Protein AF-A0A2V8EPQ4-F1 (afdb_monomer)

Solvent-accessible surface area (backbone atoms only — not comparable to full-atom values): 13848 Å² total; per-residue (Å²): 140,77,70,60,58,82,55,57,75,67,44,34,51,52,51,59,77,42,39,72,50,49,68,70,44,46,71,70,59,37,25,50,53,45,47,55,41,58,42,47,95,77,48,51,73,68,56,52,49,47,56,52,43,46,53,57,51,60,62,67,48,55,71,69,56,52,52,60,60,42,42,61,40,41,51,45,37,56,74,56,43,51,84,72,59,84,68,32,42,28,64,60,35,50,54,52,46,52,52,41,22,52,76,64,69,41,43,65,62,41,50,51,36,51,48,56,38,45,67,65,48,46,61,60,38,45,48,69,78,57,40,94,86,52,81,90,80,87,88,83,88,87,77,69,91,88,68,90,72,65,73,80,61,72,49,55,93,45,68,92,75,68,79,90,75,83,83,82,72,87,71,84,81,62,78,81,74,73,76,79,78,85,72,89,78,92,83,81,92,76,90,80,90,84,81,87,86,88,82,91,82,87,84,88,88,87,84,85,89,90,82,85,135

Secondary structure (DSSP, 8-state):
--------HHHHHHHHHTHHHHHTS-HHHHHHHHHHHHTGGG--HHHHHHHHHHHHHHTTS-HHHHHHHHHHHHHHHHHHTGGG-----HHHHHHHHHHHHHHTT-HHHHHHHHHHHHHHHHHHHHHHHS-TTSPP--------TT----HHHHTGGGTTT--------TTTTS----PPP--------------------------------

Structure (mmCIF, N/CA/C/O backbone):
data_AF-A0A2V8EPQ4-F1
#
_entry.id   AF-A0A2V8EPQ4-F1
#
loop_
_atom_site.group_PDB
_atom_site.id
_atom_site.type_symbol
_atom_site.label_atom_id
_atom_site.label_alt_id
_atom_site.label_comp_id
_atom_site.label_asym_id
_atom_site.label_entity_id
_atom_site.label_seq_id
_atom_site.pdbx_PDB_ins_code
_atom_site.Cartn_x
_atom_site.Cartn_y
_atom_site.Cartn_z
_atom_site.occupancy
_atom_site.B_iso_or_equiv
_atom_site.auth_seq_id
_atom_site.auth_comp_id
_atom_site.auth_asym_id
_atom_site.auth_atom_id
_atom_site.pdbx_PDB_model_num
ATOM 1 N N . MET A 1 1 ? -14.286 6.330 3.136 1.00 76.69 1 MET A N 1
ATOM 2 C CA . MET A 1 1 ? -13.325 7.416 3.435 1.00 76.69 1 MET A CA 1
ATOM 3 C C . MET A 1 1 ? -12.816 7.999 2.124 1.00 76.69 1 MET A C 1
ATOM 5 O O . MET A 1 1 ? -12.574 7.224 1.208 1.00 76.69 1 MET A O 1
ATOM 9 N N . GLN A 1 2 ? -12.706 9.325 2.004 1.00 85.00 2 GLN A N 1
ATOM 10 C CA . GLN A 1 2 ? -12.236 9.992 0.783 1.00 85.00 2 GLN A CA 1
ATOM 11 C C . GLN A 1 2 ? -11.049 10.897 1.123 1.00 85.00 2 GLN A C 1
ATOM 13 O O . GLN A 1 2 ? -11.188 11.831 1.913 1.00 85.00 2 GLN A O 1
ATOM 18 N N . PHE A 1 3 ? -9.890 10.599 0.539 1.00 91.88 3 PHE A N 1
ATOM 19 C CA . PHE A 1 3 ? -8.652 11.329 0.786 1.00 91.88 3 PHE A CA 1
ATOM 20 C C . PHE A 1 3 ? -8.417 12.442 -0.239 1.00 91.88 3 PHE A C 1
ATOM 22 O O . PHE A 1 3 ? -8.755 12.319 -1.416 1.00 91.88 3 PHE A O 1
ATOM 29 N N . SER A 1 4 ? -7.748 13.499 0.209 1.00 89.50 4 SER A N 1
ATOM 30 C CA . SER A 1 4 ? -7.284 14.624 -0.599 1.00 89.50 4 SER A CA 1
ATOM 31 C C . SER A 1 4 ? -5.769 14.528 -0.781 1.00 89.50 4 SER A C 1
ATOM 33 O O . SER A 1 4 ? -5.001 15.142 -0.046 1.00 89.50 4 SER A O 1
ATOM 35 N N . ALA A 1 5 ? -5.328 13.737 -1.759 1.00 87.50 5 ALA A N 1
ATOM 36 C CA . ALA A 1 5 ? -3.904 13.464 -1.979 1.00 87.50 5 ALA A CA 1
ATOM 37 C C . ALA A 1 5 ? -3.168 14.516 -2.831 1.00 87.50 5 ALA A C 1
ATOM 39 O O . ALA A 1 5 ? -1.946 14.464 -2.924 1.00 87.50 5 ALA A O 1
ATOM 40 N N . GLY A 1 6 ? -3.866 15.461 -3.472 1.00 91.31 6 GLY A N 1
ATOM 41 C CA . GLY A 1 6 ? -3.218 16.500 -4.290 1.00 91.31 6 GLY A CA 1
ATOM 42 C C . GLY A 1 6 ? -2.361 15.952 -5.442 1.00 91.31 6 GLY A C 1
ATOM 43 O O . GLY A 1 6 ? -1.381 16.584 -5.830 1.00 91.31 6 GLY A O 1
ATOM 44 N N . LEU A 1 7 ? -2.695 14.764 -5.960 1.00 94.06 7 LEU A N 1
ATOM 45 C CA . LEU A 1 7 ? -1.941 14.115 -7.033 1.00 94.06 7 LEU A CA 1
ATOM 46 C C . LEU A 1 7 ? -2.018 14.935 -8.325 1.00 94.06 7 LEU A C 1
ATOM 48 O O . LEU A 1 7 ? -3.070 15.477 -8.672 1.00 94.06 7 LEU A O 1
ATOM 52 N N . THR A 1 8 ? -0.923 14.954 -9.082 1.00 92.94 8 THR A N 1
ATOM 53 C CA . THR A 1 8 ? -0.836 15.617 -10.390 1.00 92.94 8 THR A CA 1
ATOM 54 C C . THR A 1 8 ? -0.273 14.672 -11.452 1.00 92.94 8 THR A C 1
ATOM 56 O O . THR A 1 8 ? 0.244 13.596 -11.143 1.00 92.94 8 THR A O 1
ATOM 59 N N . GLY A 1 9 ? -0.418 15.051 -12.726 1.00 94.94 9 GLY A N 1
ATOM 60 C CA . GLY A 1 9 ? 0.161 14.324 -13.856 1.00 94.94 9 GLY A CA 1
ATOM 61 C C . GLY A 1 9 ? -0.251 12.851 -13.918 1.00 94.94 9 GLY A C 1
ATOM 62 O O . GLY A 1 9 ? -1.426 12.508 -13.778 1.00 94.94 9 GLY A O 1
ATOM 63 N N . GLU A 1 10 ? 0.734 11.984 -14.141 1.00 95.12 10 GLU A N 1
ATOM 64 C CA . GLU A 1 10 ? 0.521 10.547 -14.309 1.00 95.12 10 GLU A CA 1
ATOM 65 C C . GLU A 1 10 ? -0.009 9.867 -13.039 1.00 95.12 10 GLU A C 1
ATOM 67 O O . GLU A 1 10 ? -0.923 9.052 -13.131 1.00 95.12 10 GLU A O 1
ATOM 72 N N . ALA A 1 11 ? 0.476 10.254 -11.856 1.00 95.81 11 ALA A N 1
ATOM 73 C CA . ALA A 1 11 ? -0.007 9.712 -10.586 1.00 95.81 11 ALA A CA 1
ATOM 74 C C . ALA A 1 11 ? -1.512 9.949 -10.392 1.00 95.81 11 ALA A C 1
ATOM 76 O O . ALA A 1 11 ? -2.239 9.059 -9.951 1.00 95.81 11 ALA A O 1
ATOM 77 N N . ALA A 1 12 ? -1.996 11.138 -10.768 1.00 96.38 12 ALA A N 1
ATOM 78 C CA . ALA A 1 12 ? -3.419 11.458 -10.713 1.00 96.38 12 ALA A CA 1
ATOM 79 C C . ALA A 1 12 ? -4.237 10.624 -11.706 1.00 96.38 12 ALA A C 1
ATOM 81 O O . ALA A 1 12 ? -5.334 10.175 -11.377 1.00 96.38 12 ALA A O 1
ATOM 82 N N . SER A 1 13 ? -3.717 10.418 -12.919 1.00 97.00 13 SER A N 1
ATOM 83 C CA . SER A 1 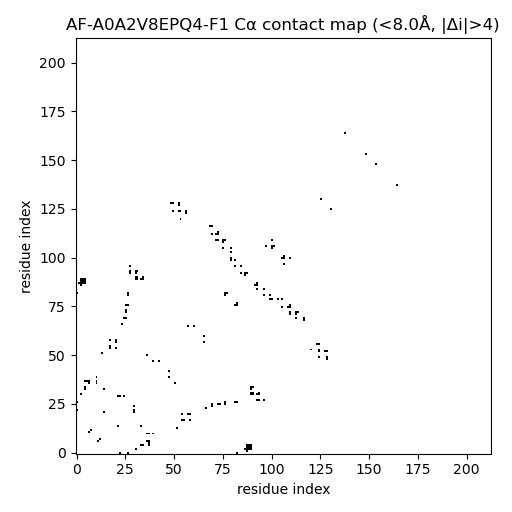13 ? -4.366 9.565 -13.921 1.00 97.00 13 SER A CA 1
ATOM 84 C C . SER A 1 13 ? -4.448 8.115 -13.456 1.00 97.00 13 SER A C 1
ATOM 86 O O . SER A 1 13 ? -5.522 7.525 -13.545 1.00 97.00 13 SER A O 1
ATOM 88 N N . LEU A 1 14 ? -3.367 7.588 -12.880 1.00 96.81 14 LEU A N 1
ATOM 89 C CA . LEU A 1 14 ? -3.322 6.238 -12.331 1.00 96.81 14 LEU A CA 1
ATOM 90 C C . LEU A 1 14 ? -4.327 6.072 -11.180 1.00 96.81 14 LEU A C 1
ATOM 92 O O . LEU A 1 14 ? -5.160 5.173 -11.211 1.00 96.81 14 LEU A O 1
ATOM 96 N N . ALA A 1 15 ? -4.343 6.984 -10.204 1.00 96.31 15 ALA A N 1
ATOM 97 C CA . ALA A 1 15 ? -5.307 6.919 -9.104 1.00 96.31 15 ALA A CA 1
ATOM 98 C C . ALA A 1 15 ? -6.769 6.984 -9.586 1.00 96.31 15 ALA A C 1
ATOM 100 O O . ALA A 1 15 ? -7.622 6.273 -9.060 1.00 96.31 15 ALA A O 1
ATOM 101 N N . ARG A 1 16 ? -7.074 7.800 -10.608 1.00 96.06 16 ARG A N 1
ATOM 102 C CA . ARG A 1 16 ? -8.423 7.861 -11.200 1.00 96.06 16 ARG A CA 1
ATOM 103 C C . ARG A 1 16 ? -8.813 6.557 -11.890 1.00 96.06 16 ARG A C 1
ATOM 105 O O . ARG A 1 16 ? -9.914 6.064 -11.655 1.00 96.06 16 ARG A O 1
ATOM 112 N N . GLN A 1 17 ? -7.916 6.004 -12.705 1.00 97.25 17 GLN A N 1
ATOM 113 C CA . GLN A 1 17 ? -8.136 4.747 -13.425 1.00 97.25 17 GLN A CA 1
ATOM 114 C C . GLN A 1 17 ? -8.423 3.576 -12.474 1.00 97.25 17 GLN A C 1
ATOM 116 O O . GLN A 1 17 ? -9.220 2.704 -12.801 1.00 97.25 17 GLN A O 1
ATOM 121 N N . HIS A 1 18 ? -7.821 3.586 -11.283 1.00 96.62 18 HIS A N 1
ATOM 122 C CA . HIS A 1 18 ? -7.978 2.544 -10.265 1.00 96.62 18 HIS A CA 1
ATOM 123 C C . HIS A 1 18 ? -8.848 2.988 -9.073 1.00 96.62 18 HIS A C 1
ATOM 125 O O . HIS A 1 18 ? -8.759 2.418 -7.987 1.00 96.62 18 HIS A O 1
ATOM 131 N N . SER A 1 19 ? -9.700 4.002 -9.249 1.00 94.81 19 SER A N 1
ATOM 132 C CA . SER A 1 19 ? -10.497 4.588 -8.159 1.00 94.81 19 SER A CA 1
ATOM 133 C C . SER A 1 19 ? -11.435 3.592 -7.469 1.00 94.81 19 SER A C 1
ATOM 135 O O . SER A 1 19 ? -11.551 3.617 -6.244 1.00 94.81 19 SER A O 1
ATOM 137 N N . GLU A 1 20 ? -12.051 2.678 -8.222 1.00 93.31 20 GLU A N 1
ATOM 138 C CA . GLU A 1 20 ? -12.947 1.655 -7.669 1.00 93.31 20 GLU A CA 1
ATOM 139 C C . GLU A 1 20 ? -12.214 0.694 -6.731 1.00 93.31 20 GLU A C 1
ATOM 141 O O . GLU A 1 20 ? -12.667 0.450 -5.613 1.00 93.31 20 GLU A O 1
ATOM 146 N N . VAL A 1 21 ? -11.048 0.182 -7.145 1.00 94.56 21 VAL A N 1
ATOM 147 C CA . VAL A 1 21 ? -10.263 -0.713 -6.287 1.00 94.56 21 VAL A CA 1
ATOM 148 C C . VAL A 1 21 ? -9.716 0.034 -5.075 1.00 94.56 21 VAL A C 1
ATOM 150 O O . VAL A 1 21 ? -9.810 -0.479 -3.965 1.00 94.56 21 VAL A O 1
ATOM 153 N N . LEU A 1 22 ? -9.250 1.276 -5.243 1.00 95.19 22 LEU A N 1
ATOM 154 C CA . LEU A 1 22 ? -8.787 2.113 -4.132 1.00 95.19 22 LEU A CA 1
ATOM 155 C C . LEU A 1 22 ? -9.887 2.349 -3.085 1.00 95.19 22 LEU A C 1
ATOM 157 O O . LEU A 1 22 ? -9.619 2.280 -1.886 1.00 95.19 22 LEU A O 1
ATOM 161 N N . ALA A 1 23 ? -11.134 2.563 -3.514 1.00 92.94 23 ALA A N 1
ATOM 162 C CA . ALA A 1 23 ? -12.275 2.732 -2.613 1.00 92.94 23 ALA A CA 1
ATOM 163 C C . ALA A 1 23 ? -12.605 1.463 -1.803 1.00 92.94 23 ALA A C 1
ATOM 165 O O . ALA A 1 23 ? -13.176 1.554 -0.714 1.00 92.94 23 ALA A O 1
ATOM 166 N N . ARG A 1 24 ? -12.228 0.286 -2.315 1.00 93.06 24 ARG A N 1
ATOM 167 C CA . ARG A 1 24 ? -12.451 -1.023 -1.686 1.00 93.06 24 ARG A CA 1
ATOM 168 C C . ARG A 1 24 ? -11.307 -1.480 -0.785 1.00 93.06 24 ARG A C 1
ATOM 170 O O . ARG A 1 24 ? -11.437 -2.513 -0.131 1.00 93.06 24 ARG A O 1
ATOM 177 N N . LEU A 1 25 ? -10.211 -0.734 -0.697 1.00 95.25 25 LEU A N 1
ATOM 178 C CA . LEU A 1 25 ? -9.120 -1.052 0.223 1.00 95.25 25 LEU A CA 1
ATOM 179 C C . LEU A 1 25 ? -9.431 -0.580 1.658 1.00 95.25 25 LEU A C 1
ATOM 181 O O . LEU A 1 25 ? -10.249 0.327 1.851 1.00 95.25 25 LEU A O 1
ATOM 185 N N . PRO A 1 26 ? -8.789 -1.181 2.678 1.00 96.50 26 PRO A N 1
ATOM 186 C CA . PRO A 1 26 ? -8.744 -0.627 4.029 1.00 96.50 26 PRO A CA 1
ATOM 187 C C . PRO A 1 26 ? -8.187 0.798 4.025 1.00 96.50 26 PRO A C 1
ATOM 189 O O . PRO A 1 26 ? -7.370 1.154 3.167 1.00 96.50 26 PRO A O 1
ATOM 192 N N . ALA A 1 27 ? -8.606 1.617 4.986 1.00 96.50 27 ALA A N 1
ATOM 193 C CA . ALA A 1 27 ? -8.292 3.042 4.988 1.00 96.50 27 ALA A CA 1
ATOM 194 C C . ALA A 1 27 ? -6.781 3.297 5.098 1.00 96.50 27 ALA A C 1
ATOM 196 O O . ALA A 1 27 ? -6.249 4.170 4.410 1.00 96.50 27 ALA A O 1
ATOM 197 N N . THR A 1 28 ? -6.073 2.501 5.904 1.00 97.00 28 THR A N 1
ATOM 198 C CA . THR A 1 28 ? -4.617 2.626 6.073 1.00 97.00 28 THR A CA 1
ATOM 199 C C . THR A 1 28 ? -3.844 2.229 4.815 1.00 97.00 28 THR A C 1
ATOM 201 O O . THR A 1 28 ? -2.876 2.904 4.459 1.00 97.00 28 THR A O 1
ATOM 204 N N . ILE A 1 29 ? -4.298 1.198 4.093 1.00 96.94 29 ILE A N 1
ATOM 205 C CA . ILE A 1 29 ? -3.693 0.757 2.826 1.00 96.94 29 ILE A CA 1
ATOM 206 C C . ILE A 1 29 ? -3.958 1.777 1.717 1.00 96.94 29 ILE A C 1
ATOM 208 O O . ILE A 1 29 ? -3.046 2.143 0.977 1.00 96.94 29 ILE A O 1
ATOM 212 N N . HIS A 1 30 ? -5.186 2.288 1.626 1.00 96.75 30 HIS A N 1
ATOM 213 C CA . HIS A 1 30 ? -5.534 3.333 0.669 1.00 96.75 30 HIS A CA 1
ATOM 214 C C . HIS A 1 30 ? -4.693 4.597 0.909 1.00 96.75 30 HIS A C 1
ATOM 216 O O . HIS A 1 30 ? -4.070 5.104 -0.026 1.00 96.75 30 HIS A O 1
ATOM 222 N N . ALA A 1 31 ? -4.594 5.068 2.157 1.00 97.06 31 ALA A N 1
ATOM 223 C CA . ALA A 1 31 ? -3.741 6.204 2.499 1.00 97.06 31 ALA A CA 1
ATOM 224 C C . ALA A 1 31 ? -2.275 5.952 2.112 1.00 97.06 31 ALA A C 1
ATOM 226 O O . ALA A 1 31 ? -1.648 6.823 1.512 1.00 97.06 31 ALA A O 1
ATOM 227 N N . PHE A 1 32 ? -1.747 4.753 2.385 1.00 96.31 32 PHE A N 1
ATOM 228 C CA . PHE A 1 32 ? -0.385 4.373 2.005 1.00 96.31 32 PHE A CA 1
ATOM 229 C C . PHE A 1 32 ? -0.129 4.476 0.508 1.00 96.31 32 PHE A C 1
ATOM 231 O O . PHE A 1 32 ? 0.822 5.141 0.102 1.00 96.31 32 PHE A O 1
ATOM 238 N N . ILE A 1 33 ? -1.001 3.898 -0.315 1.00 96.44 33 ILE A N 1
ATOM 239 C CA . ILE A 1 33 ? -0.849 3.970 -1.770 1.00 96.44 33 ILE A CA 1
ATOM 240 C C . ILE A 1 33 ? -0.855 5.428 -2.235 1.00 96.44 33 ILE A C 1
ATOM 242 O O . ILE A 1 33 ? -0.025 5.820 -3.050 1.00 96.44 33 ILE A O 1
ATOM 246 N N . LEU A 1 34 ? -1.744 6.264 -1.695 1.00 97.25 34 LEU A N 1
ATOM 247 C CA . LEU A 1 34 ? -1.788 7.677 -2.068 1.00 97.25 34 LEU A CA 1
ATOM 248 C C . LEU A 1 34 ? -0.519 8.437 -1.665 1.00 97.25 34 LEU A C 1
ATOM 250 O O . LEU A 1 34 ? -0.062 9.273 -2.441 1.00 97.25 34 LEU A O 1
ATOM 254 N N . VAL A 1 35 ? 0.071 8.137 -0.504 1.00 96.56 35 VAL A N 1
ATOM 255 C CA . VAL A 1 35 ? 1.368 8.703 -0.092 1.00 96.56 35 VAL A CA 1
ATOM 256 C C . VAL A 1 35 ? 2.489 8.270 -1.038 1.00 96.56 35 VAL A C 1
ATOM 258 O O . VAL A 1 35 ? 3.321 9.093 -1.418 1.00 96.56 35 VAL A O 1
ATOM 261 N N . GLU A 1 36 ? 2.511 7.011 -1.474 1.00 95.56 36 GLU A N 1
ATOM 262 C CA . GLU A 1 36 ? 3.497 6.552 -2.459 1.00 95.56 36 GLU A CA 1
ATOM 263 C C . GLU A 1 36 ? 3.300 7.230 -3.824 1.00 95.56 36 GLU A C 1
ATOM 265 O O . GLU A 1 36 ? 4.265 7.671 -4.449 1.00 95.56 36 GLU A O 1
ATOM 270 N N . LEU A 1 37 ? 2.053 7.425 -4.260 1.00 96.75 37 LEU A N 1
ATOM 271 C CA . LEU A 1 37 ? 1.749 8.155 -5.493 1.00 96.75 37 LEU A CA 1
ATOM 272 C C . LEU A 1 37 ? 2.074 9.654 -5.403 1.00 96.75 37 LEU A C 1
ATOM 274 O O . LEU A 1 37 ? 2.423 10.257 -6.415 1.00 96.75 37 LEU A O 1
ATOM 278 N N . GLN A 1 38 ? 2.033 10.274 -4.220 1.00 96.12 38 GLN A N 1
ATOM 279 C CA . GLN A 1 38 ? 2.511 11.654 -4.042 1.00 96.12 38 GLN A CA 1
ATOM 280 C C . GLN A 1 38 ? 4.011 11.786 -4.340 1.00 96.12 38 GLN A C 1
ATOM 282 O O . GLN A 1 38 ? 4.465 12.842 -4.782 1.00 96.12 38 GLN A O 1
ATOM 287 N N . LYS A 1 39 ? 4.782 10.709 -4.152 1.00 94.50 39 LYS A N 1
ATOM 288 C CA . LYS A 1 39 ? 6.223 10.671 -4.429 1.00 94.50 39 LYS A CA 1
ATOM 289 C C . LYS A 1 39 ? 6.542 10.424 -5.902 1.00 94.50 39 LYS A C 1
ATOM 291 O O . LYS A 1 39 ? 7.718 10.382 -6.243 1.00 94.50 39 LYS A O 1
ATOM 296 N N . TRP A 1 40 ? 5.544 10.292 -6.784 1.00 95.44 40 TRP A N 1
ATOM 297 C CA . TRP A 1 40 ? 5.728 9.908 -8.192 1.00 95.44 40 TRP A CA 1
ATOM 298 C C . TRP A 1 40 ? 6.870 10.614 -8.936 1.00 95.44 40 TRP A C 1
ATOM 300 O O . TRP A 1 40 ? 7.649 9.917 -9.587 1.00 95.44 40 TRP A O 1
ATOM 310 N N . PRO A 1 41 ? 7.048 11.949 -8.829 1.00 93.12 41 PRO A N 1
ATOM 311 C CA . PRO A 1 41 ? 8.135 12.641 -9.526 1.00 93.12 41 PRO A CA 1
ATOM 312 C C . PRO A 1 41 ? 9.539 12.250 -9.037 1.00 93.12 41 PRO A C 1
ATOM 314 O O . PRO A 1 41 ? 10.521 12.533 -9.716 1.00 93.12 41 PRO A O 1
ATOM 317 N N . LEU A 1 42 ? 9.632 11.638 -7.853 1.00 93.25 42 LEU A N 1
ATOM 318 C CA . LEU A 1 42 ? 10.867 11.190 -7.207 1.00 93.25 42 LEU A CA 1
ATOM 319 C C . LEU A 1 42 ? 11.115 9.684 -7.382 1.00 93.25 42 LEU A C 1
ATOM 321 O O . LEU A 1 42 ? 12.205 9.213 -7.069 1.00 93.25 42 LEU A O 1
ATOM 325 N N . LEU A 1 43 ? 10.117 8.926 -7.845 1.00 90.25 43 LEU A N 1
ATOM 326 C CA . LEU A 1 43 ? 10.242 7.490 -8.085 1.00 90.25 43 LEU A CA 1
ATOM 327 C C . LEU A 1 43 ? 11.058 7.235 -9.356 1.00 90.25 43 LEU A C 1
ATOM 329 O O . LEU A 1 43 ? 10.808 7.870 -10.386 1.00 90.25 43 LEU A O 1
ATOM 333 N N . PHE A 1 44 ? 11.979 6.266 -9.325 1.00 90.69 44 PHE A N 1
ATOM 334 C CA . PHE A 1 44 ? 12.622 5.806 -10.553 1.00 90.69 44 PHE A CA 1
ATOM 335 C C . PHE A 1 44 ? 11.664 4.911 -11.359 1.00 90.69 44 PHE A C 1
ATOM 337 O O . PHE A 1 44 ? 10.571 4.529 -10.930 1.00 90.69 44 PHE A O 1
ATOM 344 N N . GLY A 1 45 ? 12.065 4.594 -12.592 1.00 89.00 45 GLY A N 1
ATOM 345 C CA . GLY A 1 45 ? 11.255 3.793 -13.513 1.00 89.00 45 GLY A CA 1
ATOM 346 C C . GLY A 1 45 ? 10.777 2.447 -12.936 1.00 89.00 45 GLY A C 1
ATOM 347 O O . GLY A 1 45 ? 9.611 2.102 -13.149 1.00 89.00 45 GLY A O 1
ATOM 348 N N . PRO A 1 46 ? 11.619 1.677 -12.217 1.00 86.69 46 PRO A N 1
ATOM 349 C CA . PRO A 1 46 ? 11.196 0.440 -11.565 1.00 86.69 46 PRO A CA 1
ATOM 350 C C . PRO A 1 46 ? 10.119 0.642 -10.494 1.00 86.69 46 PRO A C 1
ATOM 352 O O . PRO A 1 46 ? 9.140 -0.100 -10.496 1.00 86.69 46 PRO A O 1
ATOM 355 N N . GLU A 1 47 ? 10.239 1.651 -9.630 1.00 90.69 47 GLU A N 1
ATOM 356 C CA . GLU A 1 47 ? 9.253 1.926 -8.580 1.00 90.69 47 GLU A CA 1
ATOM 357 C C . GLU A 1 47 ? 7.926 2.387 -9.185 1.00 90.69 47 GLU A C 1
ATOM 359 O O . GLU A 1 47 ? 6.869 1.886 -8.808 1.00 90.69 47 GLU A O 1
ATOM 364 N N . GLN A 1 48 ? 7.958 3.261 -10.197 1.00 94.38 48 GLN A N 1
ATOM 365 C CA . GLN A 1 48 ? 6.742 3.631 -10.929 1.00 94.38 48 GLN A CA 1
ATOM 366 C C . GLN A 1 48 ? 6.088 2.405 -11.582 1.00 94.38 48 GLN A C 1
ATOM 368 O O . GLN A 1 48 ? 4.864 2.276 -11.605 1.00 94.38 48 GLN A O 1
ATOM 373 N N . ARG A 1 49 ? 6.885 1.485 -12.143 1.00 92.94 49 ARG A N 1
ATOM 374 C CA . ARG A 1 49 ? 6.378 0.240 -12.742 1.00 92.94 49 ARG A CA 1
ATOM 375 C C . ARG A 1 49 ? 5.743 -0.671 -11.694 1.00 92.94 49 ARG A C 1
ATOM 377 O O . ARG A 1 49 ? 4.699 -1.248 -11.982 1.00 92.94 49 ARG A O 1
ATOM 384 N N . TYR A 1 50 ? 6.334 -0.755 -10.504 1.00 93.06 50 TYR A N 1
ATOM 385 C CA . TYR A 1 50 ? 5.765 -1.491 -9.380 1.00 93.06 50 TYR A CA 1
ATOM 386 C C . TYR A 1 50 ? 4.402 -0.932 -8.973 1.00 93.06 50 TYR A C 1
ATOM 388 O O . TYR A 1 50 ? 3.439 -1.689 -8.927 1.00 93.06 50 TYR A O 1
ATOM 396 N N . GLN A 1 51 ? 4.280 0.386 -8.786 1.00 95.50 51 GLN A N 1
ATOM 397 C CA . GLN A 1 51 ? 3.003 1.007 -8.407 1.00 95.50 51 GLN A CA 1
ATOM 398 C C . GLN A 1 51 ? 1.898 0.762 -9.453 1.00 95.50 51 GLN A C 1
ATOM 400 O O . GLN A 1 51 ? 0.770 0.430 -9.087 1.00 95.50 51 GLN A O 1
ATOM 405 N N . ARG A 1 52 ? 2.217 0.845 -10.758 1.00 95.94 52 ARG A N 1
ATOM 406 C CA . ARG A 1 52 ? 1.261 0.494 -11.832 1.00 95.94 52 ARG A CA 1
ATOM 407 C C . ARG A 1 52 ? 0.857 -0.981 -11.766 1.00 95.94 52 ARG A C 1
ATOM 409 O O . ARG A 1 52 ? -0.325 -1.299 -11.804 1.00 95.94 52 ARG A O 1
ATOM 416 N N . ALA A 1 53 ? 1.831 -1.883 -11.647 1.00 95.44 53 ALA A N 1
ATOM 417 C CA . ALA A 1 53 ? 1.574 -3.320 -11.620 1.00 95.44 53 ALA A CA 1
ATOM 418 C C . ALA A 1 53 ? 0.774 -3.754 -10.383 1.00 95.44 53 ALA A C 1
ATOM 420 O O . ALA A 1 53 ? -0.099 -4.609 -10.514 1.00 95.44 53 ALA A O 1
ATOM 421 N N . LEU A 1 54 ? 1.031 -3.145 -9.222 1.00 96.12 54 LEU A N 1
ATOM 422 C CA . LEU A 1 54 ? 0.268 -3.355 -7.996 1.00 96.12 54 LEU A CA 1
ATOM 423 C C . LEU A 1 54 ? -1.205 -2.985 -8.201 1.00 96.12 54 LEU A C 1
ATOM 425 O O . LEU A 1 54 ? -2.083 -3.811 -7.970 1.00 96.12 54 LEU A O 1
ATOM 429 N N . LEU A 1 55 ? -1.484 -1.772 -8.685 1.00 96.44 55 LEU A N 1
ATOM 430 C CA . LEU A 1 55 ? -2.857 -1.306 -8.896 1.00 96.44 55 LEU A CA 1
ATOM 431 C C . LEU A 1 55 ? -3.595 -2.089 -9.985 1.00 96.44 55 LEU A C 1
ATOM 433 O O . LEU A 1 55 ? -4.773 -2.407 -9.814 1.00 96.44 55 LEU A O 1
ATOM 437 N N . ASP A 1 56 ? -2.904 -2.456 -11.065 1.00 95.81 56 ASP A N 1
ATOM 438 C CA . ASP A 1 56 ? -3.454 -3.344 -12.090 1.00 95.81 56 ASP A CA 1
ATOM 439 C C . ASP A 1 56 ? -3.739 -4.754 -11.563 1.00 95.81 56 ASP A C 1
ATOM 441 O O . ASP A 1 56 ? -4.641 -5.426 -12.056 1.00 95.81 56 ASP A O 1
ATOM 445 N N . HIS A 1 57 ? -2.910 -5.269 -10.654 1.00 94.81 57 HIS A N 1
ATOM 446 C CA . HIS A 1 57 ? -3.111 -6.598 -10.088 1.00 94.81 57 HIS A CA 1
ATOM 447 C C . HIS A 1 57 ? -4.329 -6.594 -9.163 1.00 94.81 57 HIS A C 1
ATOM 449 O O . HIS A 1 57 ? -5.229 -7.416 -9.330 1.00 94.81 57 HIS A O 1
ATOM 455 N N . LEU A 1 58 ? -4.406 -5.610 -8.263 1.00 94.56 58 LEU A N 1
ATOM 456 C CA . LEU A 1 58 ? -5.532 -5.458 -7.345 1.00 94.56 58 LEU A CA 1
ATOM 457 C C . LEU A 1 58 ? -6.858 -5.225 -8.083 1.00 94.56 58 LEU A C 1
ATOM 459 O O . LEU A 1 58 ? -7.890 -5.724 -7.642 1.00 94.56 58 LEU A O 1
ATOM 463 N N . SER A 1 59 ? -6.861 -4.507 -9.214 1.00 94.38 59 SER A N 1
ATOM 464 C CA . SER A 1 59 ? -8.092 -4.272 -9.986 1.00 94.38 59 SER A CA 1
ATOM 465 C C . SER A 1 59 ? -8.629 -5.516 -10.699 1.00 94.38 59 SER A C 1
ATOM 467 O O . SER A 1 59 ? -9.790 -5.530 -11.098 1.00 94.38 59 SER A O 1
ATOM 469 N N . ARG A 1 60 ? -7.807 -6.559 -10.863 1.00 93.19 60 ARG A N 1
ATOM 470 C CA . ARG A 1 60 ? -8.202 -7.828 -11.494 1.00 93.19 60 ARG A CA 1
ATOM 471 C C . ARG A 1 60 ? -8.714 -8.859 -10.502 1.00 93.19 60 ARG A C 1
ATOM 473 O O . ARG A 1 60 ? -9.228 -9.890 -10.929 1.00 93.19 60 ARG A O 1
ATOM 480 N N . TRP A 1 61 ? -8.558 -8.617 -9.203 1.00 91.25 61 TRP A N 1
ATOM 481 C CA . TRP A 1 61 ? -9.076 -9.533 -8.202 1.00 91.25 61 TRP A CA 1
ATOM 482 C C . TRP A 1 61 ? -10.604 -9.563 -8.251 1.00 91.25 61 TRP A C 1
ATOM 484 O O . TRP A 1 61 ? -11.238 -8.500 -8.236 1.00 91.25 61 TRP A O 1
ATOM 494 N N . PRO A 1 62 ? -11.216 -10.762 -8.267 1.00 86.81 62 PRO A N 1
ATOM 495 C CA . PRO A 1 62 ? -12.651 -10.887 -8.088 1.00 86.81 62 PRO A CA 1
ATOM 496 C C . PRO A 1 62 ? -13.092 -10.162 -6.815 1.00 86.81 62 PRO A C 1
ATOM 498 O O . PRO A 1 62 ? -12.377 -10.163 -5.810 1.00 86.81 62 PRO A O 1
ATOM 501 N N . GLY A 1 63 ? -14.285 -9.560 -6.847 1.00 75.44 63 GLY A N 1
ATOM 502 C CA . GLY A 1 63 ? -14.825 -8.777 -5.733 1.00 75.44 63 GLY A CA 1
ATOM 503 C C . GLY A 1 63 ? -14.650 -9.472 -4.377 1.00 75.44 63 GLY A C 1
ATOM 504 O O . GLY A 1 63 ? -13.947 -8.964 -3.506 1.00 75.44 63 GLY A O 1
ATOM 505 N N . GLY A 1 64 ? -15.172 -10.693 -4.253 1.00 87.06 64 GLY A N 1
ATOM 506 C CA . GLY A 1 64 ? -15.106 -11.456 -3.005 1.00 87.06 64 GLY A CA 1
ATOM 507 C C . GLY A 1 64 ? -13.691 -11.821 -2.539 1.00 87.06 64 GLY A C 1
ATOM 508 O O . GLY A 1 64 ? -13.462 -11.900 -1.336 1.00 87.06 64 GLY A O 1
ATOM 509 N N . GLU A 1 65 ? -12.727 -11.995 -3.448 1.00 91.44 65 GLU A N 1
ATOM 510 C CA . GLU A 1 65 ? -11.353 -12.351 -3.067 1.00 91.44 65 GLU A CA 1
ATOM 511 C C . GLU A 1 65 ? -10.611 -11.182 -2.425 1.00 91.44 65 GLU A C 1
ATOM 513 O O . GLU A 1 65 ? -9.938 -11.367 -1.410 1.00 91.44 65 GLU A O 1
ATOM 518 N N . LEU A 1 66 ? -10.763 -9.973 -2.975 1.00 92.75 66 LEU A N 1
ATOM 519 C CA . LEU A 1 66 ? -10.179 -8.780 -2.364 1.00 92.75 66 LEU A CA 1
ATOM 520 C C . LEU A 1 66 ? -10.794 -8.502 -1.002 1.00 92.75 66 LEU A C 1
ATOM 522 O O . LEU A 1 66 ? -10.057 -8.231 -0.058 1.00 92.75 66 LEU A O 1
ATOM 526 N N . ASP A 1 67 ? -12.115 -8.621 -0.886 1.00 93.19 67 ASP A N 1
ATOM 527 C CA . ASP A 1 67 ? -12.809 -8.374 0.375 1.00 93.19 67 ASP A CA 1
ATOM 528 C C . ASP A 1 67 ? -12.365 -9.372 1.455 1.00 93.19 67 ASP A C 1
ATOM 530 O O . ASP A 1 67 ? -12.105 -8.971 2.591 1.00 93.19 67 ASP A O 1
ATOM 534 N N . GLN A 1 68 ? -12.189 -10.647 1.090 1.00 94.00 68 GLN A N 1
ATOM 535 C CA . GLN A 1 68 ? -11.655 -11.672 1.987 1.00 94.00 68 GLN A CA 1
ATOM 536 C C . GLN A 1 68 ? -10.195 -11.402 2.369 1.00 94.00 68 GLN A C 1
ATOM 538 O O . GLN A 1 68 ? -9.828 -11.522 3.533 1.00 94.00 68 GLN A O 1
ATOM 543 N N . ALA A 1 69 ? -9.349 -11.023 1.414 1.00 94.38 69 ALA A N 1
ATOM 544 C CA . ALA A 1 69 ? -7.930 -10.796 1.671 1.00 94.38 69 ALA A CA 1
ATOM 545 C C . ALA A 1 69 ? -7.659 -9.583 2.572 1.00 94.38 69 ALA A C 1
ATOM 547 O O . ALA A 1 69 ? -6.636 -9.541 3.250 1.00 94.38 69 ALA A O 1
ATOM 548 N N . VAL A 1 70 ? -8.558 -8.594 2.584 1.00 96.25 70 VAL A N 1
ATOM 549 C CA . VAL A 1 70 ? -8.412 -7.386 3.410 1.00 96.25 70 VAL A CA 1
ATOM 550 C C . VAL A 1 70 ? -9.284 -7.399 4.669 1.00 96.25 70 VAL A C 1
ATOM 552 O O . VAL A 1 70 ? -9.247 -6.441 5.447 1.00 96.25 70 VAL A O 1
ATOM 555 N N . SER A 1 71 ? -10.073 -8.455 4.899 1.00 96.62 71 SER A N 1
ATOM 556 C CA . SER A 1 71 ? -11.054 -8.504 5.991 1.00 96.62 71 SER A CA 1
ATOM 557 C C . SER A 1 71 ? -10.405 -8.392 7.371 1.00 96.62 71 SER A C 1
ATOM 559 O O . SER A 1 71 ? -10.940 -7.713 8.248 1.00 96.62 71 SER A O 1
ATOM 561 N N . GLY A 1 72 ? -9.237 -9.012 7.559 1.00 97.62 72 GLY A N 1
ATOM 562 C CA . GLY A 1 72 ? -8.470 -8.936 8.803 1.00 97.62 72 GLY A CA 1
ATOM 563 C C . GLY A 1 72 ? -8.030 -7.508 9.123 1.00 97.62 72 GLY A C 1
ATOM 564 O O . GLY A 1 72 ? -8.272 -7.016 10.226 1.00 97.62 72 GLY A O 1
ATOM 565 N N . ILE A 1 73 ? -7.508 -6.790 8.123 1.00 98.12 73 ILE A N 1
ATOM 566 C CA . ILE A 1 73 ? -7.119 -5.378 8.256 1.00 98.12 73 ILE A CA 1
ATOM 567 C C . ILE A 1 73 ? -8.341 -4.526 8.615 1.00 98.12 73 ILE A C 1
ATOM 569 O O . ILE A 1 73 ? -8.289 -3.764 9.579 1.00 98.12 73 ILE A O 1
ATOM 573 N N . ARG A 1 74 ? -9.464 -4.691 7.899 1.00 97.44 74 ARG A N 1
ATOM 574 C CA . ARG A 1 74 ? -10.713 -3.950 8.167 1.00 97.44 74 ARG A CA 1
ATOM 575 C C . ARG A 1 74 ? -11.232 -4.173 9.584 1.00 97.44 74 ARG A C 1
ATOM 577 O O . ARG A 1 74 ? -11.664 -3.224 10.231 1.00 97.44 74 ARG A O 1
ATOM 584 N N . ARG A 1 75 ? -11.174 -5.412 10.080 1.00 98.06 75 ARG A N 1
ATOM 585 C CA . ARG A 1 75 ? -11.582 -5.744 11.450 1.00 98.06 75 ARG A CA 1
ATOM 586 C C . ARG A 1 75 ? -10.745 -4.972 12.469 1.00 98.06 75 ARG A C 1
ATOM 588 O O . ARG A 1 75 ? -11.313 -4.338 13.352 1.00 98.06 75 ARG A O 1
ATOM 595 N N . VAL A 1 76 ? -9.418 -4.986 12.323 1.00 98.06 76 VAL A N 1
ATOM 596 C CA . VAL A 1 76 ? -8.516 -4.272 13.241 1.00 98.06 76 VAL A CA 1
ATOM 597 C C . VAL A 1 76 ? -8.687 -2.752 13.131 1.00 98.06 76 VAL A C 1
ATOM 599 O O . VAL A 1 76 ? -8.696 -2.063 14.150 1.00 98.06 76 VAL A O 1
ATOM 602 N N . GLU A 1 77 ? -8.875 -2.215 11.922 1.00 97.69 77 GLU A N 1
ATOM 603 C CA . GLU A 1 77 ? -9.173 -0.792 11.706 1.00 97.69 77 GLU A CA 1
ATOM 604 C C . GLU A 1 77 ? -10.475 -0.364 12.401 1.00 97.69 77 GLU A C 1
ATOM 606 O O . GLU A 1 77 ? -10.490 0.639 13.123 1.00 97.69 77 GLU A O 1
ATOM 611 N N . SER A 1 78 ? -11.544 -1.148 12.249 1.00 97.19 78 SER A N 1
ATOM 612 C CA . SER A 1 78 ? -12.829 -0.897 12.905 1.00 97.19 78 SER A CA 1
ATOM 613 C C . SER A 1 78 ? -12.714 -0.979 14.429 1.00 97.19 78 SER A C 1
ATOM 615 O O . SER A 1 78 ? -13.276 -0.135 15.128 1.00 97.19 78 SER A O 1
ATOM 617 N N . GLU A 1 79 ? -11.985 -1.965 14.960 1.00 97.44 79 GLU A N 1
ATOM 618 C CA . GLU A 1 79 ? -11.767 -2.146 16.402 1.00 97.44 79 GLU A CA 1
ATOM 619 C C . GLU A 1 79 ? -10.970 -0.980 17.008 1.00 97.44 79 GLU A C 1
ATOM 621 O O . GLU A 1 79 ? -11.298 -0.468 18.081 1.00 97.44 79 GLU A O 1
ATOM 626 N N . ALA A 1 80 ? -9.966 -0.485 16.281 1.00 97.06 80 ALA A N 1
ATOM 627 C CA . ALA A 1 80 ? -9.202 0.692 16.676 1.00 97.06 80 ALA A CA 1
ATOM 628 C C . ALA A 1 80 ? -10.004 2.003 16.558 1.00 97.06 80 ALA A C 1
ATOM 630 O O . ALA A 1 80 ? -9.647 2.999 17.197 1.00 97.06 80 ALA A O 1
ATOM 631 N N . GLY A 1 81 ? -11.093 2.005 15.781 1.00 96.19 81 GLY A N 1
ATOM 632 C CA . GLY A 1 81 ? -11.916 3.179 15.498 1.00 96.19 81 GLY A CA 1
ATOM 633 C C . GLY A 1 81 ? -11.351 4.072 14.390 1.00 96.19 81 GLY A C 1
ATOM 634 O O . GLY A 1 81 ? -11.651 5.265 14.373 1.00 96.19 81 GLY A O 1
ATOM 635 N N . ILE A 1 82 ? -10.546 3.514 13.480 1.00 95.94 82 ILE A N 1
ATOM 636 C CA . ILE A 1 82 ? -9.936 4.235 12.351 1.00 95.94 82 ILE A CA 1
ATOM 637 C C . ILE A 1 82 ? -10.999 4.871 11.446 1.00 95.94 82 ILE A C 1
ATOM 639 O O . ILE A 1 82 ? -10.823 6.001 10.996 1.00 95.94 82 ILE A O 1
ATOM 643 N N . ASP A 1 83 ? -12.143 4.209 11.258 1.00 88.56 83 ASP A N 1
ATOM 644 C CA . ASP A 1 83 ? -13.252 4.706 10.429 1.00 88.56 83 ASP A CA 1
ATOM 645 C C . ASP A 1 83 ? -13.859 6.028 10.929 1.00 88.56 83 ASP A C 1
ATOM 647 O O . ASP A 1 83 ? -14.584 6.701 10.197 1.00 88.56 83 ASP A O 1
ATOM 651 N N . ARG A 1 84 ? -13.574 6.407 12.183 1.00 91.06 84 ARG A N 1
ATOM 652 C CA . ARG A 1 84 ? -14.067 7.639 12.817 1.00 91.06 84 ARG A CA 1
ATOM 653 C C . ARG A 1 84 ? -13.107 8.817 12.660 1.00 91.06 84 ARG A C 1
ATOM 655 O O . ARG A 1 84 ? -13.445 9.922 13.079 1.00 91.06 84 ARG A O 1
ATOM 662 N N . LEU A 1 85 ? -11.917 8.599 12.101 1.00 93.06 85 LEU A N 1
ATOM 663 C CA . LEU A 1 85 ? -10.974 9.678 11.829 1.00 93.06 85 LEU A CA 1
ATOM 664 C C . LEU A 1 85 ? -11.502 10.556 10.686 1.00 93.06 85 LEU A C 1
ATOM 666 O O . LEU A 1 85 ? -11.952 10.061 9.655 1.00 93.06 85 LEU A O 1
ATOM 670 N N . GLY A 1 86 ? -11.451 11.874 10.880 1.00 90.44 86 GLY A N 1
ATOM 671 C CA . GLY A 1 86 ? -11.886 12.861 9.885 1.00 90.44 86 GLY A CA 1
ATOM 672 C C . GLY A 1 86 ? -10.769 13.377 8.973 1.00 90.44 86 GLY A C 1
ATOM 673 O O . GLY A 1 86 ? -11.058 14.137 8.047 1.00 90.44 86 GLY A O 1
ATOM 674 N N . GLU A 1 87 ? -9.511 13.005 9.235 1.00 95.31 87 GLU A N 1
ATOM 675 C CA . GLU A 1 87 ? -8.345 13.480 8.484 1.00 95.31 87 GLU A CA 1
ATOM 676 C C . GLU A 1 87 ? -8.384 12.978 7.033 1.00 95.31 87 GLU A C 1
ATOM 678 O O . GLU A 1 87 ? -8.573 11.793 6.752 1.00 95.31 87 GLU A O 1
ATOM 683 N N . ARG A 1 88 ? -8.222 13.913 6.093 1.00 93.88 88 ARG A N 1
ATOM 684 C CA . ARG A 1 88 ? -8.312 13.674 4.647 1.00 93.88 88 ARG A CA 1
ATOM 685 C C . ARG A 1 88 ? -6.951 13.699 3.965 1.00 93.88 88 ARG A C 1
ATOM 687 O O . ARG A 1 88 ? -6.846 13.233 2.835 1.00 93.88 88 ARG A O 1
ATOM 694 N N . SER A 1 89 ? -5.918 14.240 4.602 1.00 96.12 89 SER A N 1
ATOM 695 C CA . SER A 1 89 ? -4.541 14.149 4.125 1.00 96.12 89 SER A CA 1
ATOM 696 C C . SER A 1 89 ? -4.022 12.724 4.341 1.00 96.12 89 SER A C 1
ATOM 698 O O . SER A 1 89 ? -3.941 12.298 5.492 1.00 96.12 89 SER A O 1
ATOM 700 N N . PRO A 1 90 ? -3.625 11.986 3.283 1.00 96.25 90 PRO A N 1
ATOM 701 C CA . PRO A 1 90 ? -3.122 10.619 3.424 1.00 96.25 90 PRO A CA 1
ATOM 702 C C . PRO A 1 90 ? -1.968 10.492 4.426 1.00 96.25 90 PRO A C 1
ATOM 704 O O . PRO A 1 90 ? -1.986 9.603 5.269 1.00 96.25 90 PRO A O 1
ATOM 707 N N . ALA A 1 91 ? -0.994 11.407 4.375 1.00 95.69 91 ALA A N 1
ATOM 708 C CA . ALA A 1 91 ? 0.179 11.364 5.246 1.00 95.69 91 ALA A CA 1
ATOM 709 C C . ALA A 1 91 ? -0.187 11.589 6.722 1.00 95.69 91 ALA A C 1
ATOM 711 O O . ALA A 1 91 ? 0.194 10.802 7.581 1.00 95.69 91 ALA A O 1
ATOM 712 N N . ARG A 1 92 ? -1.001 12.612 7.018 1.00 96.62 92 ARG A N 1
ATOM 713 C CA . ARG A 1 92 ? -1.448 12.869 8.399 1.00 96.62 92 ARG A CA 1
ATOM 714 C C . ARG A 1 92 ? -2.354 11.761 8.916 1.00 96.62 92 ARG A C 1
ATOM 716 O O . ARG A 1 92 ? -2.231 11.353 10.063 1.00 96.62 92 ARG A O 1
ATOM 723 N N . PHE A 1 93 ? -3.211 11.222 8.052 1.00 97.44 93 PHE A N 1
ATOM 724 C CA . PHE A 1 93 ? -4.036 10.074 8.388 1.00 97.44 93 PHE A CA 1
ATOM 725 C C . PHE A 1 93 ? -3.182 8.857 8.767 1.00 97.44 93 PHE A C 1
ATOM 727 O O . PHE A 1 93 ? -3.521 8.148 9.713 1.00 97.44 93 PHE A O 1
ATOM 734 N N . GLN A 1 94 ? -2.064 8.603 8.077 1.00 96.12 94 GLN A N 1
ATOM 735 C CA . GLN A 1 94 ? -1.135 7.539 8.470 1.00 96.12 94 GLN A CA 1
ATOM 736 C C . GLN A 1 94 ? -0.546 7.776 9.861 1.00 96.12 94 GLN A C 1
ATOM 738 O O . GLN A 1 94 ? -0.536 6.852 10.674 1.00 96.12 94 GLN A O 1
ATOM 743 N N . ASP A 1 95 ? -0.110 8.999 10.158 1.00 96.88 95 ASP A N 1
ATOM 744 C CA . ASP A 1 95 ? 0.438 9.338 11.473 1.00 96.88 95 ASP A CA 1
ATOM 745 C C . ASP A 1 95 ? -0.611 9.136 12.582 1.00 96.88 95 ASP A C 1
ATOM 747 O O . ASP A 1 95 ? -0.352 8.458 13.584 1.00 96.88 95 ASP A O 1
ATOM 751 N N . GLU A 1 96 ? -1.826 9.653 12.378 1.00 97.56 96 GLU A N 1
ATOM 752 C CA . GLU A 1 96 ? -2.936 9.542 13.328 1.00 97.56 96 GLU A CA 1
ATOM 753 C C . GLU A 1 96 ? -3.410 8.098 13.516 1.00 97.56 96 GLU A C 1
ATOM 755 O O . GLU A 1 96 ? -3.574 7.638 14.649 1.00 97.56 96 GLU A O 1
ATOM 760 N N . SER A 1 97 ? -3.601 7.355 12.423 1.00 97.44 97 SER A N 1
ATOM 761 C CA . SER A 1 97 ? -4.047 5.960 12.473 1.00 97.44 97 SER A CA 1
ATOM 762 C C . SER A 1 97 ? -3.022 5.069 13.169 1.00 97.44 97 SER A C 1
ATOM 764 O O . SER A 1 97 ? -3.395 4.267 14.025 1.00 97.44 97 SER A O 1
ATOM 766 N N . GLN A 1 98 ? -1.725 5.248 12.903 1.00 96.62 98 GLN A N 1
ATOM 767 C CA . GLN A 1 98 ? -0.686 4.510 13.616 1.00 96.62 98 GLN A CA 1
ATOM 768 C C . GLN A 1 98 ? -0.621 4.882 15.101 1.00 96.62 98 GLN A C 1
ATOM 770 O O . GLN A 1 98 ? -0.452 3.998 15.946 1.00 96.62 98 GLN A O 1
ATOM 775 N N . ALA A 1 99 ? -0.751 6.166 15.446 1.00 97.31 99 ALA A N 1
ATOM 776 C CA . ALA A 1 99 ? -0.808 6.600 16.840 1.00 97.31 99 ALA A CA 1
ATOM 777 C C . ALA A 1 99 ? -2.010 5.976 17.567 1.00 97.31 99 ALA A C 1
ATOM 779 O O . ALA A 1 99 ? -1.869 5.476 18.686 1.00 97.31 99 ALA A O 1
ATOM 780 N N . LEU A 1 100 ? -3.172 5.932 16.911 1.00 97.69 100 LEU A N 1
ATOM 781 C CA . LEU A 1 100 ? -4.387 5.330 17.450 1.00 97.69 100 LEU A CA 1
ATOM 782 C C . LEU A 1 100 ? -4.249 3.810 17.617 1.00 97.69 100 LEU A C 1
ATOM 784 O O . LEU A 1 100 ? -4.550 3.291 18.692 1.00 97.69 100 LEU A O 1
ATOM 788 N N . LEU A 1 101 ? -3.712 3.104 16.619 1.00 98.12 101 LEU A N 1
ATOM 789 C CA . LEU A 1 101 ? -3.421 1.667 16.698 1.00 98.12 101 LEU A CA 1
ATOM 790 C C . LEU A 1 101 ? -2.492 1.333 17.872 1.00 98.12 101 LEU A C 1
ATOM 792 O O . LEU A 1 101 ? -2.741 0.373 18.602 1.00 98.12 101 LEU A O 1
ATOM 796 N N . ARG A 1 102 ? -1.445 2.138 18.098 1.00 97.81 102 ARG A N 1
ATOM 797 C CA . ARG A 1 102 ? -0.534 1.966 19.243 1.00 97.81 102 ARG A CA 1
ATOM 798 C C . ARG A 1 102 ? -1.235 2.238 20.568 1.00 97.81 102 ARG A C 1
ATOM 800 O O . ARG A 1 102 ? -1.135 1.423 21.478 1.00 97.81 102 ARG A O 1
ATOM 807 N N . LYS A 1 103 ? -2.003 3.329 20.659 1.00 97.69 103 LYS A N 1
ATOM 808 C CA . LYS A 1 103 ? -2.790 3.677 21.854 1.00 97.69 103 LYS A CA 1
ATOM 809 C C . LYS A 1 103 ? -3.785 2.577 22.238 1.00 97.69 103 LYS A C 1
ATOM 811 O O . LYS A 1 103 ? -4.068 2.401 23.418 1.00 97.69 103 LYS A O 1
ATOM 816 N N . ARG A 1 104 ? -4.319 1.848 21.255 1.00 97.25 104 ARG A N 1
ATOM 817 C CA . ARG A 1 104 ? -5.256 0.732 21.454 1.00 97.25 104 ARG A CA 1
ATOM 818 C C . ARG A 1 104 ? -4.580 -0.627 21.651 1.00 97.25 104 ARG A C 1
ATOM 820 O O . ARG A 1 104 ? -5.283 -1.598 21.883 1.00 97.25 104 ARG A O 1
ATOM 827 N N . GLY A 1 105 ? -3.251 -0.717 21.557 1.00 97.81 105 GLY A N 1
ATOM 828 C CA . GLY A 1 105 ? -2.530 -1.993 21.638 1.00 97.81 105 GLY A CA 1
ATOM 829 C C . GLY A 1 105 ? -2.721 -2.905 20.418 1.00 97.81 105 GLY A C 1
ATOM 830 O O . GLY A 1 105 ? -2.349 -4.071 20.463 1.00 97.81 105 GLY A O 1
ATOM 831 N N . LEU A 1 106 ? -3.266 -2.386 19.313 1.00 98.25 106 LEU A N 1
ATOM 832 C CA . LEU A 1 106 ? -3.638 -3.157 18.120 1.00 98.25 106 LEU A CA 1
ATOM 833 C C . LEU A 1 106 ? -2.588 -3.111 17.004 1.00 98.25 106 LEU A C 1
ATOM 835 O O . LEU A 1 106 ? -2.741 -3.775 15.983 1.00 98.25 106 LEU A O 1
ATOM 839 N N . PHE A 1 107 ? -1.504 -2.350 17.183 1.00 97.50 107 PHE A N 1
ATOM 840 C CA . PHE A 1 107 ? -0.487 -2.156 16.144 1.00 97.50 107 PHE A CA 1
ATOM 841 C C . PHE A 1 107 ? 0.150 -3.467 15.658 1.00 97.50 107 PHE A C 1
ATOM 843 O O . PHE A 1 107 ? 0.340 -3.635 14.458 1.00 97.50 107 PHE A O 1
ATOM 850 N N . VAL A 1 108 ? 0.461 -4.403 16.562 1.00 97.69 108 VAL A N 1
ATOM 851 C CA . VAL A 1 108 ? 1.078 -5.691 16.190 1.00 97.69 108 VAL A CA 1
ATOM 852 C C . VAL A 1 108 ? 0.105 -6.553 15.386 1.00 97.69 108 VAL A C 1
ATOM 854 O O . VAL A 1 108 ? 0.489 -7.089 14.350 1.00 97.69 108 VAL A O 1
ATOM 857 N N . ALA A 1 109 ? -1.157 -6.632 15.819 1.00 97.50 109 ALA A N 1
ATOM 858 C CA . ALA A 1 109 ? -2.199 -7.354 15.094 1.00 97.50 109 ALA A CA 1
ATOM 859 C C . ALA A 1 109 ? -2.415 -6.751 13.698 1.00 97.50 109 ALA A C 1
ATOM 861 O O . ALA A 1 109 ? -2.354 -7.467 12.705 1.00 97.50 109 ALA A O 1
ATOM 862 N N . TRP A 1 110 ? -2.560 -5.424 13.612 1.00 98.25 110 TRP A N 1
ATOM 863 C CA . TRP A 1 110 ? -2.667 -4.713 12.336 1.00 98.25 110 TRP A CA 1
ATOM 864 C C . TRP A 1 110 ? -1.472 -5.003 11.422 1.00 98.25 110 TRP A C 1
ATOM 866 O O . TRP A 1 110 ? -1.658 -5.339 10.257 1.00 98.25 110 TRP A O 1
ATOM 876 N N . ARG A 1 111 ? -0.243 -4.929 11.950 1.00 97.88 111 ARG A N 1
ATOM 877 C CA . ARG A 1 111 ? 0.974 -5.168 11.167 1.00 97.88 111 ARG A CA 1
ATOM 878 C C . ARG A 1 111 ? 1.005 -6.578 10.576 1.00 97.88 111 ARG A C 1
ATOM 880 O O . ARG A 1 111 ? 1.395 -6.705 9.418 1.00 97.88 111 ARG A O 1
ATOM 887 N N . GLY A 1 112 ? 0.583 -7.583 11.347 1.00 98.06 112 GLY A N 1
ATOM 888 C CA . GLY A 1 112 ? 0.496 -8.973 10.900 1.00 98.06 112 GLY A CA 1
ATOM 889 C C . GLY A 1 112 ? -0.516 -9.175 9.770 1.00 98.06 112 GLY A C 1
ATOM 890 O O . GLY A 1 112 ? -0.199 -9.837 8.787 1.00 98.06 112 GLY A O 1
ATOM 891 N N . GLU A 1 113 ? -1.690 -8.546 9.855 1.00 98.19 113 GLU A N 1
ATOM 892 C CA . GLU A 1 113 ? -2.700 -8.589 8.783 1.00 98.19 113 GLU A CA 1
ATOM 893 C C . GLU A 1 113 ? -2.200 -7.898 7.502 1.00 98.19 113 GLU A C 1
ATOM 895 O O . GLU A 1 113 ? -2.401 -8.395 6.394 1.00 98.19 113 GLU A O 1
ATOM 900 N N . VAL A 1 114 ? -1.489 -6.772 7.642 1.00 97.44 114 VAL A N 1
ATOM 901 C CA . VAL A 1 114 ? -0.845 -6.087 6.509 1.00 97.44 114 VAL A CA 1
ATOM 902 C C . VAL A 1 114 ? 0.240 -6.963 5.877 1.00 97.44 114 VAL A C 1
ATOM 904 O O . VAL A 1 114 ? 0.302 -7.058 4.653 1.00 97.44 114 VAL A O 1
ATOM 907 N N . ASP A 1 115 ? 1.074 -7.625 6.684 1.00 97.12 115 ASP A N 1
ATOM 908 C CA . ASP A 1 115 ? 2.081 -8.566 6.179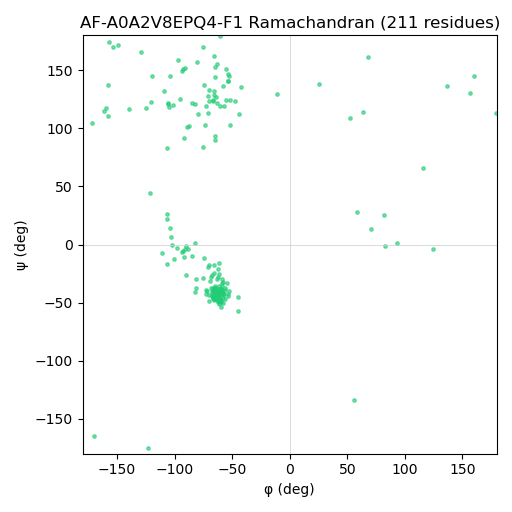 1.00 97.12 115 ASP A CA 1
ATOM 909 C C . ASP A 1 115 ? 1.441 -9.727 5.419 1.00 97.12 115 ASP A C 1
ATOM 911 O O . ASP A 1 115 ? 1.872 -10.032 4.310 1.00 97.12 115 ASP A O 1
ATOM 915 N N . ALA A 1 116 ? 0.391 -10.338 5.968 1.00 96.25 116 ALA A N 1
ATOM 916 C CA . ALA A 1 116 ? -0.320 -11.433 5.315 1.00 96.25 116 ALA A CA 1
ATOM 917 C C . ALA A 1 116 ? -0.917 -11.008 3.962 1.00 96.25 116 ALA A C 1
ATOM 919 O O . ALA A 1 116 ? -0.831 -11.749 2.980 1.00 96.25 116 ALA A O 1
ATOM 920 N N . PHE A 1 117 ? -1.466 -9.792 3.882 1.00 96.25 117 PHE A N 1
ATOM 921 C CA . PHE A 1 117 ? -1.963 -9.230 2.628 1.00 96.25 117 PHE A CA 1
ATOM 922 C C . PHE A 1 117 ? -0.848 -9.084 1.581 1.00 96.25 117 PHE A C 1
ATOM 924 O O . PHE A 1 117 ? -0.982 -9.586 0.463 1.00 96.25 117 PHE A O 1
ATOM 931 N N . PHE A 1 118 ? 0.278 -8.453 1.935 1.00 93.44 118 PHE A N 1
ATOM 932 C CA . PHE A 1 118 ? 1.383 -8.264 0.989 1.00 93.44 118 PHE A CA 1
ATOM 933 C C . PHE A 1 118 ? 2.096 -9.571 0.631 1.00 93.44 118 PHE A C 1
ATOM 935 O O . PHE A 1 118 ? 2.486 -9.731 -0.520 1.00 93.44 118 PHE A O 1
ATOM 942 N N . GLN A 1 119 ? 2.171 -10.552 1.532 1.00 93.88 119 GLN A N 1
ATOM 943 C CA . GLN A 1 119 ? 2.692 -11.888 1.212 1.00 93.88 119 GLN A CA 1
ATOM 944 C C . GLN A 1 119 ? 1.905 -12.587 0.096 1.00 93.88 119 GLN A C 1
ATOM 946 O O . GLN A 1 119 ? 2.482 -13.370 -0.655 1.00 93.88 119 GLN A O 1
ATOM 951 N N . ARG A 1 120 ? 0.603 -12.300 -0.037 1.00 92.88 120 ARG A N 1
ATOM 952 C CA . ARG A 1 120 ? -0.232 -12.824 -1.127 1.00 92.88 120 ARG A CA 1
ATOM 953 C C . ARG A 1 120 ? -0.076 -12.027 -2.422 1.00 92.88 120 ARG A C 1
ATOM 955 O O . ARG A 1 120 ? -0.104 -12.609 -3.499 1.00 92.88 120 ARG A O 1
ATOM 962 N N . VAL A 1 121 ? 0.062 -10.706 -2.323 1.00 92.69 121 VAL A N 1
ATOM 963 C CA . VAL A 1 121 ? 0.090 -9.799 -3.484 1.00 92.69 121 VAL A CA 1
ATOM 964 C C . VAL A 1 121 ? 1.475 -9.721 -4.131 1.00 92.69 121 VAL A C 1
ATOM 966 O O . VAL A 1 121 ? 1.584 -9.696 -5.356 1.00 92.69 121 VAL A O 1
ATOM 969 N N . GLU A 1 122 ? 2.541 -9.672 -3.330 1.00 90.38 122 GLU A N 1
ATOM 970 C CA . GLU A 1 122 ? 3.903 -9.447 -3.822 1.00 90.38 122 GLU A CA 1
ATOM 971 C C . GLU A 1 122 ? 4.371 -10.485 -4.846 1.00 90.38 122 GLU A C 1
ATOM 973 O O . GLU A 1 122 ? 4.870 -10.049 -5.881 1.00 90.38 122 GLU A O 1
ATOM 978 N N . PRO A 1 123 ? 4.195 -11.809 -4.656 1.00 90.44 123 PRO A N 1
ATOM 979 C CA . PRO A 1 123 ? 4.685 -12.793 -5.621 1.00 90.44 123 PRO A CA 1
ATOM 980 C C . PRO A 1 123 ? 4.087 -12.615 -7.021 1.00 90.44 123 PRO A C 1
ATOM 982 O O . PRO A 1 123 ? 4.800 -12.714 -8.016 1.00 90.44 123 PRO A O 1
ATOM 985 N N . GLU A 1 124 ? 2.798 -12.290 -7.103 1.00 90.56 124 GLU A N 1
ATOM 986 C CA . GLU A 1 124 ? 2.085 -12.093 -8.369 1.00 90.56 124 GLU A CA 1
ATOM 987 C C . GLU A 1 124 ? 2.502 -10.792 -9.067 1.00 90.56 124 GLU A C 1
ATOM 989 O O . GLU A 1 124 ? 2.695 -10.736 -10.288 1.00 90.56 124 GLU A O 1
ATOM 994 N N . VAL A 1 125 ? 2.682 -9.725 -8.284 1.00 92.00 125 VAL A N 1
ATOM 995 C CA . VAL A 1 125 ? 3.180 -8.441 -8.785 1.00 92.00 125 VAL A CA 1
ATOM 996 C C . VAL A 1 125 ? 4.632 -8.584 -9.249 1.00 92.00 125 VAL A C 1
ATOM 998 O O . VAL A 1 125 ? 4.965 -8.150 -10.355 1.00 92.00 125 VAL A O 1
ATOM 1001 N N . GLU A 1 126 ? 5.486 -9.236 -8.456 1.00 88.06 126 GLU A N 1
ATOM 1002 C CA . GLU A 1 126 ? 6.872 -9.536 -8.815 1.00 88.06 126 GLU A CA 1
ATOM 1003 C C . GLU A 1 126 ? 6.930 -10.389 -10.085 1.00 88.06 126 GLU A C 1
ATOM 1005 O O . GLU A 1 126 ? 7.624 -9.995 -11.016 1.00 88.06 126 GLU A O 1
ATOM 1010 N N . ALA A 1 127 ? 6.163 -11.477 -10.196 1.00 86.31 127 ALA A N 1
ATOM 1011 C CA . ALA A 1 127 ? 6.152 -12.337 -11.383 1.00 86.31 127 ALA A CA 1
ATOM 1012 C C . ALA A 1 127 ? 5.815 -11.563 -12.668 1.00 86.31 127 ALA A C 1
ATOM 1014 O O . ALA A 1 127 ? 6.418 -11.789 -13.719 1.00 86.31 127 ALA A O 1
ATOM 1015 N N . ARG A 1 128 ? 4.901 -10.588 -12.585 1.00 85.00 128 ARG A N 1
ATOM 1016 C CA . ARG A 1 128 ? 4.527 -9.745 -13.727 1.00 85.00 128 ARG A CA 1
ATOM 1017 C C . ARG A 1 128 ? 5.605 -8.736 -14.110 1.00 85.00 128 ARG A C 1
ATOM 1019 O O . ARG A 1 128 ? 5.800 -8.457 -15.292 1.00 85.00 128 ARG A O 1
ATOM 1026 N N . ILE A 1 129 ? 6.277 -8.135 -13.133 1.00 85.56 129 ILE A N 1
ATOM 1027 C CA . ILE A 1 129 ? 7.314 -7.129 -13.404 1.00 85.56 129 ILE A CA 1
ATOM 1028 C C . ILE A 1 129 ? 8.643 -7.813 -13.760 1.00 85.56 129 ILE A C 1
ATOM 1030 O O . ILE A 1 129 ? 9.476 -7.240 -14.475 1.00 85.56 129 ILE A O 1
ATOM 1034 N N . TYR A 1 130 ? 8.873 -9.008 -13.218 1.00 76.94 130 TYR A N 1
ATOM 1035 C CA . TYR A 1 130 ? 10.136 -9.745 -13.171 1.00 76.94 130 TYR A CA 1
ATOM 1036 C C . TYR A 1 130 ? 10.002 -11.113 -13.852 1.00 76.94 130 TYR A C 1
ATOM 1038 O O . TYR A 1 130 ? 10.494 -12.115 -13.339 1.00 76.94 130 TYR A O 1
ATOM 1046 N N . ALA A 1 131 ? 9.352 -11.145 -15.017 1.00 72.12 131 ALA A N 1
ATOM 1047 C CA . ALA A 1 131 ? 9.260 -12.353 -15.827 1.00 72.12 131 ALA A CA 1
ATOM 1048 C C . ALA A 1 131 ? 10.660 -12.936 -16.114 1.00 72.12 131 ALA A C 1
ATOM 1050 O O . ALA A 1 131 ? 11.645 -12.199 -16.218 1.00 72.12 131 ALA A O 1
ATOM 1051 N N . ALA A 1 132 ? 10.760 -14.264 -16.204 1.00 69.06 132 ALA A N 1
ATOM 1052 C CA . ALA A 1 132 ? 12.041 -14.970 -16.324 1.00 69.06 132 ALA A CA 1
ATOM 1053 C C . ALA A 1 132 ? 12.824 -14.612 -17.605 1.00 69.06 132 ALA A C 1
ATOM 1055 O O . ALA A 1 132 ? 14.041 -14.779 -17.661 1.00 69.06 132 ALA A O 1
ATOM 1056 N N . ASP A 1 133 ? 12.129 -14.094 -18.614 1.00 70.56 133 ASP A N 1
ATOM 1057 C CA . ASP A 1 133 ? 12.659 -13.596 -19.881 1.00 70.56 133 ASP A CA 1
ATOM 1058 C C . ASP A 1 133 ? 13.028 -12.098 -19.849 1.00 70.56 133 ASP A C 1
ATOM 1060 O O . ASP A 1 133 ? 13.527 -11.554 -20.837 1.00 70.56 133 ASP A O 1
ATOM 1064 N N . ALA A 1 134 ? 12.821 -11.411 -18.720 1.00 66.69 134 ALA A N 1
ATOM 1065 C CA . ALA A 1 134 ? 13.126 -9.995 -18.591 1.00 66.69 134 ALA A CA 1
ATOM 1066 C C . ALA A 1 134 ? 14.642 -9.716 -18.707 1.00 66.69 134 ALA A C 1
ATOM 1068 O O . ALA A 1 134 ? 15.473 -10.543 -18.319 1.00 66.69 134 ALA A O 1
ATOM 1069 N N . PRO A 1 135 ? 15.040 -8.510 -19.168 1.00 68.38 135 PRO A N 1
ATOM 1070 C CA . PRO A 1 135 ? 16.445 -8.130 -19.270 1.00 68.38 135 PRO A CA 1
ATOM 1071 C C . PRO A 1 135 ? 17.190 -8.312 -17.943 1.00 68.38 135 PRO A C 1
ATOM 1073 O O . PRO A 1 135 ? 16.657 -7.989 -16.876 1.00 68.38 135 PRO A O 1
ATOM 1076 N N . ARG A 1 136 ? 18.441 -8.793 -18.022 1.00 71.19 136 ARG A N 1
ATOM 1077 C CA . ARG A 1 136 ? 19.330 -8.986 -16.863 1.00 71.19 136 ARG A CA 1
ATOM 1078 C C . ARG A 1 136 ? 19.444 -7.699 -16.050 1.00 71.19 136 ARG A C 1
ATOM 1080 O O . ARG A 1 136 ? 19.549 -6.609 -16.609 1.00 71.19 136 ARG A O 1
ATOM 1087 N N . ARG A 1 137 ? 19.458 -7.835 -14.724 1.00 72.00 137 ARG A N 1
ATOM 1088 C CA . ARG A 1 137 ? 19.394 -6.701 -13.795 1.00 72.00 137 ARG A CA 1
ATOM 1089 C C . ARG A 1 137 ? 20.618 -6.638 -12.913 1.00 72.00 137 ARG A C 1
ATOM 1091 O O . ARG A 1 137 ? 21.137 -7.665 -12.484 1.00 72.00 137 ARG A O 1
ATOM 1098 N N . LEU A 1 138 ? 21.025 -5.411 -12.618 1.00 77.50 138 LEU A N 1
ATOM 1099 C CA . LEU A 1 138 ? 22.069 -5.112 -11.657 1.00 77.50 138 LEU A CA 1
ATOM 1100 C C . LEU A 1 138 ? 21.415 -4.578 -10.383 1.00 77.50 138 LEU A C 1
ATOM 1102 O O . LEU A 1 138 ? 20.754 -3.543 -10.414 1.00 77.50 138 LEU A O 1
ATOM 1106 N N . VAL A 1 139 ? 21.602 -5.285 -9.270 1.00 75.56 139 VAL A N 1
ATOM 1107 C CA . VAL A 1 139 ? 21.212 -4.802 -7.941 1.00 75.56 139 VAL A CA 1
ATOM 1108 C C . VAL A 1 139 ? 22.435 -4.166 -7.294 1.00 75.56 139 VAL A C 1
ATOM 1110 O O . VAL A 1 139 ? 23.481 -4.804 -7.181 1.00 75.56 139 VAL A O 1
ATOM 1113 N N . VAL A 1 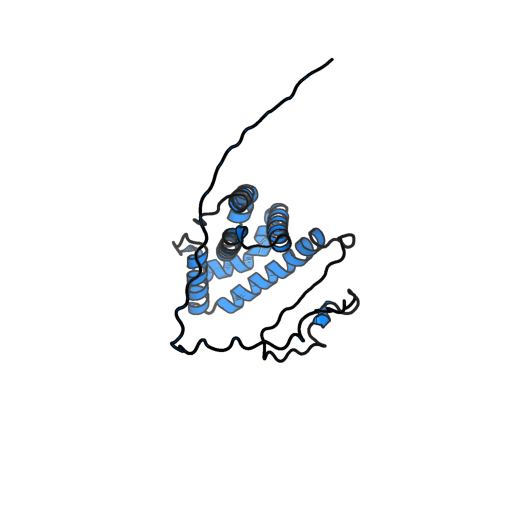140 ? 22.304 -2.910 -6.865 1.00 78.12 140 VAL A N 1
ATOM 1114 C CA . VAL A 1 140 ? 23.367 -2.159 -6.187 1.00 78.12 140 VAL A CA 1
ATOM 1115 C C . VAL A 1 140 ? 22.872 -1.755 -4.802 1.00 78.12 140 VAL A C 1
ATOM 1117 O O . VAL A 1 140 ? 21.856 -1.079 -4.680 1.00 78.12 140 VAL A O 1
ATOM 1120 N N . GLN A 1 141 ? 23.592 -2.159 -3.754 1.00 72.75 141 GLN A N 1
ATOM 1121 C CA . GLN A 1 141 ? 23.374 -1.685 -2.384 1.00 72.75 141 GLN A CA 1
ATOM 1122 C C . GLN A 1 141 ? 24.487 -0.710 -2.007 1.00 72.75 141 GLN A C 1
ATOM 1124 O O . GLN A 1 141 ? 25.665 -1.069 -2.020 1.00 72.75 141 GLN A O 1
ATOM 1129 N N . ILE A 1 142 ? 24.103 0.522 -1.672 1.00 77.06 142 ILE A N 1
ATOM 1130 C CA . ILE A 1 142 ? 25.017 1.582 -1.244 1.00 77.06 142 ILE A CA 1
ATOM 1131 C C . ILE A 1 142 ? 24.855 1.754 0.265 1.00 77.06 142 ILE A C 1
ATOM 1133 O O . ILE A 1 142 ? 23.761 2.039 0.746 1.00 77.06 142 ILE A O 1
ATOM 1137 N N . TYR A 1 143 ? 25.948 1.586 1.006 1.00 72.50 143 TYR A N 1
ATOM 1138 C CA . TYR A 1 143 ? 25.986 1.809 2.449 1.00 72.50 143 TYR A CA 1
ATOM 1139 C C . TYR A 1 143 ? 26.687 3.123 2.767 1.00 72.50 143 TYR A C 1
ATOM 1141 O O . TYR A 1 143 ? 27.668 3.486 2.116 1.00 72.50 143 TYR A O 1
ATOM 1149 N N . GLY A 1 144 ? 26.212 3.805 3.809 1.00 72.75 144 GLY A N 1
ATOM 1150 C CA . GLY A 1 144 ? 26.968 4.885 4.433 1.00 72.75 144 GLY A CA 1
ATOM 1151 C C . GLY A 1 144 ? 28.275 4.368 5.043 1.00 72.75 144 GLY A C 1
ATOM 1152 O O . GLY A 1 144 ? 28.397 3.194 5.404 1.00 72.75 144 GLY A O 1
ATOM 1153 N N . SER A 1 145 ? 29.264 5.251 5.172 1.00 74.38 145 SER A N 1
ATOM 1154 C CA . SER A 1 145 ? 30.521 4.937 5.856 1.00 74.38 145 SER A CA 1
ATOM 1155 C C . SER A 1 145 ? 30.271 4.497 7.303 1.00 74.38 145 SER A C 1
A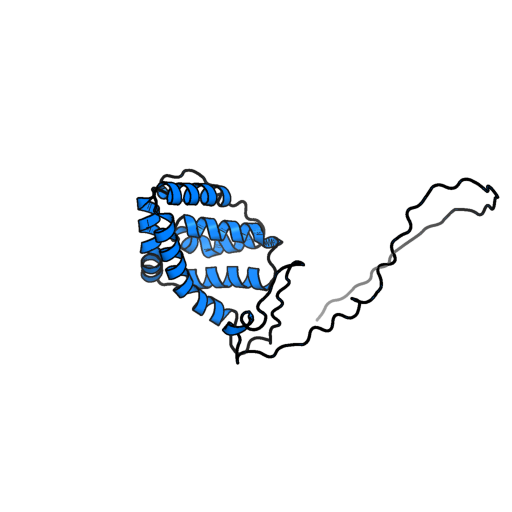TOM 1157 O O . SER A 1 145 ? 29.502 5.141 8.012 1.00 74.38 145 SER A O 1
ATOM 1159 N N . GLY A 1 146 ? 30.954 3.439 7.756 1.00 71.19 146 GLY A N 1
ATOM 1160 C CA . GLY A 1 146 ? 30.912 2.980 9.152 1.00 71.19 146 GLY A CA 1
ATOM 1161 C C . GLY A 1 146 ? 29.872 1.899 9.470 1.00 71.19 146 GLY A C 1
ATOM 1162 O O . GLY A 1 146 ? 29.801 1.456 10.613 1.00 71.19 146 GLY A O 1
ATOM 1163 N N . ILE A 1 147 ? 29.095 1.429 8.489 1.00 73.25 147 ILE A N 1
ATOM 1164 C CA . ILE A 1 147 ? 28.157 0.316 8.697 1.00 73.25 147 ILE A CA 1
ATOM 1165 C C . ILE A 1 147 ? 28.905 -1.020 8.584 1.00 73.25 147 ILE A C 1
ATOM 1167 O O . ILE A 1 147 ? 29.478 -1.341 7.540 1.00 73.25 147 ILE A O 1
ATOM 1171 N N . ALA A 1 148 ? 28.878 -1.820 9.653 1.00 72.00 148 ALA A N 1
ATOM 1172 C CA . ALA A 1 148 ? 29.385 -3.190 9.642 1.00 72.00 148 ALA A CA 1
ATOM 1173 C C . ALA A 1 148 ? 28.411 -4.096 8.875 1.00 72.00 148 ALA A C 1
ATOM 1175 O O . ALA A 1 148 ? 27.350 -4.475 9.368 1.00 72.00 148 ALA A O 1
ATOM 1176 N N . VAL A 1 149 ? 28.769 -4.428 7.639 1.00 72.50 149 VAL A N 1
ATOM 1177 C CA . VAL A 1 149 ? 27.938 -5.226 6.738 1.00 72.50 149 VAL A CA 1
ATOM 1178 C C . VAL A 1 149 ? 28.432 -6.674 6.708 1.00 72.50 149 VAL A C 1
ATOM 1180 O O . VAL A 1 149 ? 29.559 -6.932 6.288 1.00 72.50 149 VAL A O 1
ATOM 1183 N N . GLN A 1 150 ? 27.573 -7.628 7.090 1.00 74.56 150 GLN A N 1
ATOM 1184 C CA . GLN A 1 150 ? 27.824 -9.069 6.923 1.00 74.56 150 GLN A CA 1
ATOM 1185 C C . GLN A 1 150 ? 27.620 -9.459 5.451 1.00 74.56 150 GLN A C 1
ATOM 1187 O O . GLN A 1 150 ? 26.532 -9.871 5.040 1.00 74.56 150 GLN A O 1
ATOM 1192 N N . ARG A 1 151 ? 28.667 -9.270 4.641 1.00 68.75 151 ARG A N 1
ATOM 1193 C CA . ARG A 1 151 ? 28.643 -9.385 3.171 1.00 68.75 151 ARG A CA 1
ATOM 1194 C C . ARG A 1 151 ? 28.112 -10.729 2.674 1.00 68.75 151 ARG A C 1
ATOM 1196 O O . ARG A 1 151 ? 27.460 -10.778 1.635 1.00 68.75 151 ARG A O 1
ATOM 1203 N N . GLU A 1 152 ? 28.362 -11.794 3.421 1.00 70.75 152 GLU A N 1
ATOM 1204 C CA . GLU A 1 152 ? 28.004 -13.172 3.084 1.00 70.75 152 GLU A CA 1
ATOM 1205 C C . GLU A 1 152 ? 26.506 -13.435 3.279 1.00 70.75 152 GLU A C 1
ATOM 1207 O O . GLU A 1 152 ? 25.924 -14.252 2.570 1.00 70.75 152 GLU A O 1
ATOM 1212 N N . LYS A 1 153 ? 25.863 -12.719 4.211 1.00 77.38 153 LYS A N 1
ATOM 1213 C CA . LYS A 1 153 ? 24.426 -12.862 4.488 1.00 77.38 153 LYS A CA 1
ATOM 1214 C C . LYS A 1 153 ? 23.558 -11.939 3.644 1.00 77.38 153 LYS A C 1
ATOM 1216 O O . LYS A 1 153 ? 22.413 -12.286 3.372 1.00 77.38 153 LYS A O 1
ATOM 1221 N N . LEU A 1 154 ? 24.096 -10.801 3.199 1.00 71.12 154 LEU A N 1
ATOM 1222 C CA . LEU A 1 154 ? 23.351 -9.811 2.412 1.00 71.12 154 LEU A CA 1
ATOM 1223 C C . LEU A 1 154 ? 22.660 -10.393 1.181 1.00 71.12 154 LEU A C 1
ATOM 1225 O O . LEU A 1 154 ? 21.539 -10.019 0.853 1.00 71.12 154 LEU A O 1
ATOM 1229 N N . TRP A 1 155 ? 23.344 -11.311 0.505 1.00 75.69 155 TRP A N 1
ATOM 1230 C CA . TRP A 1 155 ? 22.907 -11.847 -0.777 1.00 75.69 155 TRP A CA 1
ATOM 1231 C C . TRP A 1 155 ? 22.315 -13.249 -0.657 1.00 75.69 155 TRP A C 1
ATOM 1233 O O . TRP A 1 155 ? 22.138 -13.917 -1.672 1.00 75.69 155 TRP A O 1
ATOM 1243 N N . ALA A 1 156 ? 21.986 -13.705 0.559 1.00 79.38 156 ALA A N 1
ATOM 1244 C CA . ALA A 1 156 ? 21.469 -15.054 0.788 1.00 79.38 156 ALA A CA 1
ATOM 1245 C C . ALA A 1 156 ? 20.212 -15.349 -0.052 1.00 79.38 156 ALA A C 1
ATOM 1247 O O . ALA A 1 156 ? 20.122 -16.423 -0.642 1.00 79.38 156 ALA A O 1
ATOM 1248 N N . ARG A 1 157 ? 19.308 -14.365 -0.206 1.00 69.06 157 ARG A N 1
ATOM 1249 C CA . ARG A 1 157 ? 18.109 -14.460 -1.068 1.00 69.06 157 ARG A CA 1
ATOM 1250 C C . ARG A 1 157 ? 18.440 -14.685 -2.551 1.00 69.06 157 ARG A C 1
ATOM 1252 O O . ARG A 1 157 ? 17.623 -15.237 -3.273 1.00 69.06 157 ARG A O 1
ATOM 1259 N N . PHE A 1 158 ? 19.621 -14.274 -3.009 1.00 70.94 158 PHE A N 1
ATOM 1260 C CA . PHE A 1 158 ? 20.039 -14.354 -4.413 1.00 70.94 158 PHE A CA 1
ATOM 1261 C C . PHE A 1 158 ? 21.013 -15.509 -4.688 1.00 70.94 158 PHE A C 1
ATOM 1263 O O . PHE A 1 158 ? 21.548 -15.623 -5.795 1.00 70.94 158 PHE A O 1
ATOM 1270 N N . LYS A 1 159 ? 21.271 -16.370 -3.694 1.00 75.50 159 LYS A N 1
ATOM 1271 C CA . LYS A 1 159 ? 22.18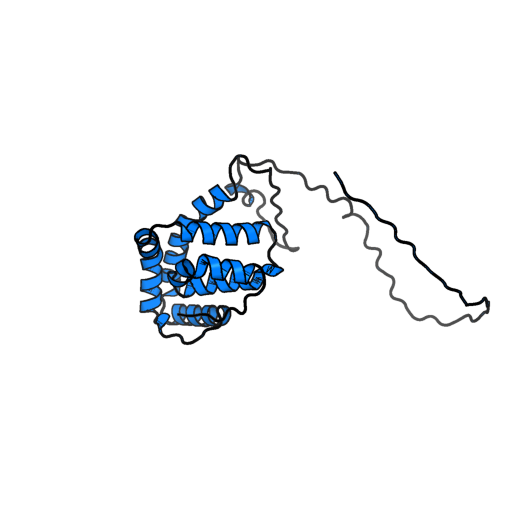3 -17.506 -3.841 1.00 75.50 159 LYS A CA 1
ATOM 1272 C C . LYS A 1 159 ? 21.673 -18.442 -4.942 1.00 75.50 159 LYS A C 1
ATOM 1274 O O . LYS A 1 159 ? 20.583 -18.986 -4.838 1.00 75.50 159 LYS A O 1
ATOM 1279 N N . GLY A 1 160 ? 22.478 -18.625 -5.990 1.00 74.38 160 GLY A N 1
ATOM 1280 C CA . GLY A 1 160 ? 22.140 -19.474 -7.140 1.00 74.38 160 GLY A CA 1
ATOM 1281 C C . GLY A 1 160 ? 21.265 -18.812 -8.213 1.00 74.38 160 GLY A C 1
ATOM 1282 O O . GLY A 1 160 ? 21.001 -19.447 -9.226 1.00 74.38 160 GLY A O 1
ATOM 1283 N N . VAL A 1 161 ? 20.853 -17.550 -8.034 1.00 74.19 161 VAL A N 1
ATOM 1284 C CA . VAL A 1 161 ? 19.926 -16.843 -8.948 1.00 74.19 161 VAL A CA 1
ATOM 1285 C C . VAL A 1 161 ? 20.620 -15.713 -9.729 1.00 74.19 161 VAL A C 1
ATOM 1287 O O . VAL A 1 161 ? 20.042 -15.128 -10.640 1.00 74.19 161 VAL A O 1
ATOM 1290 N N . GLY A 1 162 ? 21.881 -15.393 -9.419 1.00 74.69 162 GLY A N 1
ATOM 1291 C CA . GLY A 1 162 ? 22.596 -14.289 -10.062 1.00 74.69 162 GLY A CA 1
ATOM 1292 C C . GLY A 1 162 ? 24.112 -14.446 -10.096 1.00 74.69 162 GLY A C 1
ATOM 1293 O O . GLY A 1 162 ? 24.691 -15.313 -9.443 1.00 74.69 162 GLY A O 1
ATOM 1294 N N . VAL A 1 163 ? 24.754 -13.563 -10.863 1.00 77.69 163 VAL A N 1
ATOM 1295 C CA . VAL A 1 163 ? 26.214 -13.456 -10.964 1.00 77.69 163 VAL A CA 1
ATOM 1296 C C . VAL A 1 163 ? 26.659 -12.178 -10.268 1.00 77.69 163 VAL A C 1
ATOM 1298 O O . VAL A 1 163 ? 26.105 -11.104 -10.503 1.00 77.69 163 VAL A O 1
ATOM 1301 N N . ARG A 1 164 ? 27.682 -12.280 -9.416 1.00 77.12 164 ARG A N 1
ATOM 1302 C CA . ARG A 1 164 ? 28.305 -11.101 -8.815 1.00 77.12 164 ARG A CA 1
ATOM 1303 C C . ARG A 1 164 ? 29.094 -10.355 -9.887 1.00 77.12 164 ARG A C 1
ATOM 1305 O O . ARG A 1 164 ? 30.111 -10.852 -10.361 1.00 77.12 164 ARG A O 1
ATOM 1312 N N . VAL A 1 165 ? 28.643 -9.155 -10.232 1.00 78.31 16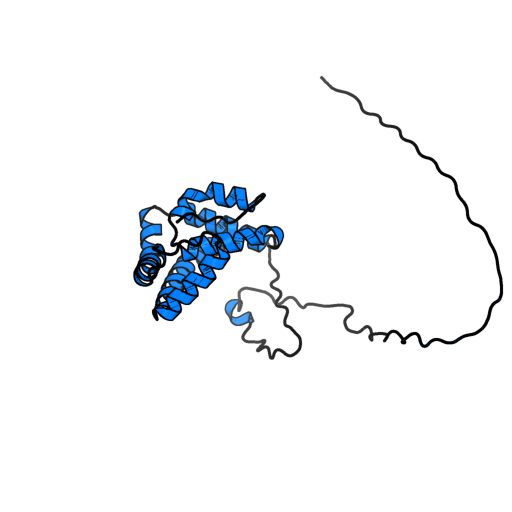5 VAL A N 1
ATOM 1313 C CA . VAL A 1 165 ? 29.369 -8.266 -11.143 1.00 78.31 165 VAL A CA 1
ATOM 1314 C C . VAL A 1 165 ? 30.393 -7.465 -10.328 1.00 78.31 165 VAL A C 1
ATOM 1316 O O . VAL A 1 165 ? 29.997 -6.791 -9.371 1.00 78.31 165 VAL A O 1
ATOM 1319 N N . PRO A 1 166 ? 31.702 -7.544 -10.633 1.00 74.94 166 PRO A N 1
ATOM 1320 C CA . PRO A 1 166 ? 32.696 -6.712 -9.967 1.00 74.94 166 PRO A CA 1
ATOM 1321 C C . PRO A 1 166 ? 32.464 -5.246 -10.340 1.00 74.94 166 PRO A C 1
ATOM 1323 O O . PRO A 1 166 ? 32.430 -4.887 -11.515 1.00 74.94 166 PRO A O 1
ATOM 1326 N N . LEU A 1 167 ? 32.302 -4.393 -9.330 1.00 70.56 167 LEU A N 1
ATOM 1327 C CA . LEU A 1 167 ? 32.191 -2.954 -9.529 1.00 70.56 167 LEU A CA 1
ATOM 1328 C C . LEU A 1 167 ? 33.602 -2.354 -9.542 1.00 70.56 167 LEU A C 1
ATOM 1330 O O . LEU A 1 167 ? 34.217 -2.195 -8.488 1.00 70.56 167 LEU A O 1
ATOM 1334 N N . ILE A 1 168 ? 34.118 -2.046 -10.731 1.00 74.25 168 ILE A N 1
ATOM 1335 C CA . ILE A 1 168 ? 35.380 -1.318 -10.895 1.00 74.25 168 ILE A CA 1
ATOM 1336 C C . ILE A 1 168 ? 35.041 0.172 -10.919 1.00 74.25 168 ILE A C 1
ATOM 1338 O O . ILE A 1 168 ? 34.554 0.696 -11.916 1.00 74.25 168 ILE A O 1
ATOM 1342 N N . LEU A 1 169 ? 35.251 0.847 -9.791 1.00 69.00 169 LEU A N 1
ATOM 1343 C CA . LEU A 1 169 ? 35.133 2.300 -9.703 1.00 69.00 169 LEU A CA 1
ATOM 1344 C C . LEU A 1 169 ? 36.510 2.911 -9.973 1.00 69.00 169 LEU A C 1
ATOM 1346 O O . LEU A 1 169 ? 37.321 3.062 -9.058 1.00 69.00 169 LEU A O 1
ATOM 1350 N N . GLU A 1 170 ? 36.803 3.238 -11.229 1.00 59.81 170 GLU A N 1
ATOM 1351 C CA . GLU A 1 170 ? 37.993 4.028 -11.548 1.00 59.81 170 GLU A CA 1
ATOM 1352 C C . GLU A 1 170 ? 37.833 5.447 -10.972 1.00 59.81 170 GLU A C 1
ATOM 1354 O O . GLU A 1 170 ? 36.849 6.132 -11.247 1.00 59.81 170 GLU A O 1
ATOM 1359 N N . GLY A 1 171 ? 38.782 5.882 -10.130 1.00 56.06 171 GLY A N 1
ATOM 1360 C CA . GLY A 1 171 ? 38.830 7.253 -9.591 1.00 56.06 171 GLY A CA 1
ATOM 1361 C C . GLY A 1 171 ? 38.863 7.407 -8.064 1.00 56.06 171 GLY A C 1
ATOM 1362 O O . GLY A 1 171 ? 39.037 8.524 -7.584 1.00 56.06 171 GLY A O 1
ATOM 1363 N N . VAL A 1 172 ? 38.770 6.331 -7.273 1.00 49.00 172 VAL A N 1
ATOM 1364 C CA . VAL A 1 172 ? 38.781 6.431 -5.790 1.00 49.00 172 VAL A CA 1
ATOM 1365 C C . VAL A 1 172 ? 40.185 6.721 -5.212 1.00 49.00 172 VAL A C 1
ATOM 1367 O O . VAL A 1 172 ? 40.308 7.123 -4.060 1.00 49.00 172 VAL A O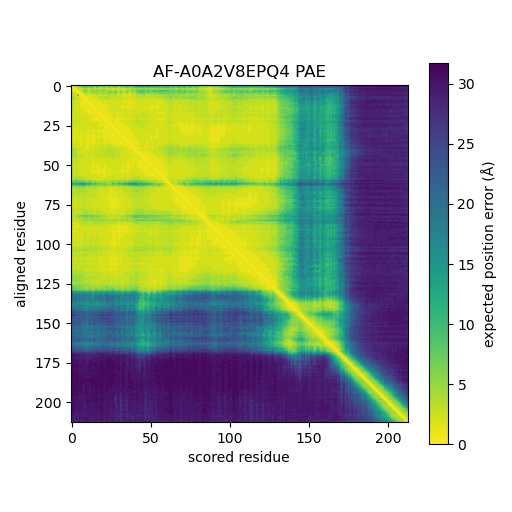 1
ATOM 1370 N N . ASN A 1 173 ? 41.242 6.622 -6.028 1.00 42.00 173 ASN A N 1
ATOM 1371 C CA . ASN A 1 173 ? 42.631 6.913 -5.640 1.00 42.00 173 ASN A CA 1
ATOM 1372 C C . ASN A 1 173 ? 43.180 8.228 -6.225 1.00 42.00 173 ASN A C 1
ATOM 1374 O O . ASN A 1 173 ? 44.388 8.362 -6.410 1.00 42.00 173 ASN A O 1
ATOM 1378 N N . ALA A 1 174 ? 42.335 9.216 -6.529 1.00 33.28 174 ALA A N 1
ATOM 1379 C CA . ALA A 1 174 ? 42.843 10.577 -6.674 1.00 33.28 174 ALA A CA 1
ATOM 1380 C C . ALA A 1 174 ? 43.016 11.157 -5.258 1.00 33.28 174 ALA A C 1
ATOM 1382 O O . ALA A 1 174 ? 42.005 11.358 -4.579 1.00 33.28 174 ALA A O 1
ATOM 1383 N N . PRO A 1 175 ? 44.247 11.416 -4.765 1.00 35.59 175 PRO A N 1
ATOM 1384 C CA . PRO A 1 175 ? 44.413 12.084 -3.484 1.00 35.59 175 PRO A CA 1
ATOM 1385 C C . PRO A 1 175 ? 43.642 13.399 -3.545 1.00 35.59 175 PRO A C 1
ATOM 1387 O O . PRO A 1 175 ? 43.845 14.200 -4.464 1.00 35.59 175 PRO A O 1
ATOM 1390 N N . GLN A 1 176 ? 42.731 13.600 -2.589 1.00 37.25 176 GLN A N 1
ATOM 1391 C CA . GLN A 1 176 ? 42.065 14.878 -2.388 1.00 37.25 176 GLN A CA 1
ATOM 1392 C C . GLN A 1 176 ? 43.157 15.943 -2.296 1.00 37.25 176 GLN A C 1
ATOM 1394 O O . GLN A 1 176 ? 43.832 16.073 -1.276 1.00 37.25 176 GLN A O 1
ATOM 1399 N N . ARG A 1 177 ? 43.352 16.706 -3.377 1.00 32.41 177 ARG A N 1
ATOM 1400 C CA . ARG A 1 177 ? 44.091 17.961 -3.317 1.00 32.41 177 ARG A CA 1
ATOM 1401 C C . ARG A 1 177 ? 43.253 18.875 -2.443 1.00 32.41 177 ARG A C 1
ATOM 1403 O O . ARG A 1 177 ? 42.314 19.518 -2.911 1.00 32.41 177 ARG A O 1
ATOM 1410 N N . SER A 1 178 ? 43.574 18.870 -1.156 1.00 33.53 178 SER A N 1
ATOM 1411 C CA . SER A 1 178 ? 43.177 19.886 -0.202 1.00 33.53 178 SER A CA 1
ATOM 1412 C C . SER A 1 178 ? 43.390 21.239 -0.871 1.00 33.53 178 SER A C 1
ATOM 1414 O O . SER A 1 178 ? 44.505 21.633 -1.213 1.00 33.53 178 SER A O 1
ATOM 1416 N N . ARG A 1 179 ? 42.281 21.928 -1.154 1.00 31.38 179 ARG A N 1
ATOM 1417 C CA . ARG A 1 179 ? 42.316 23.317 -1.603 1.00 31.38 179 ARG A CA 1
ATOM 1418 C C . ARG A 1 179 ? 43.050 24.106 -0.517 1.00 31.38 179 ARG A C 1
ATOM 1420 O O . ARG A 1 179 ? 42.551 24.134 0.610 1.00 31.38 179 ARG A O 1
ATOM 1427 N N . PRO A 1 180 ? 44.193 24.748 -0.809 1.00 35.12 180 PRO A N 1
ATOM 1428 C CA . PRO A 1 180 ? 44.801 25.630 0.162 1.00 35.12 180 PRO A CA 1
ATOM 1429 C C . PRO A 1 180 ? 43.840 26.791 0.402 1.00 35.12 180 PRO A C 1
ATOM 1431 O O . PRO A 1 180 ? 43.365 27.444 -0.535 1.00 35.12 180 PRO A O 1
ATOM 1434 N N . SER A 1 181 ? 43.536 27.018 1.675 1.00 34.44 181 SER A N 1
ATOM 1435 C CA . SER A 1 181 ? 42.826 28.192 2.151 1.00 34.44 181 SER A CA 1
ATOM 1436 C C . SER A 1 181 ? 43.528 29.444 1.621 1.00 34.44 181 SER A C 1
ATOM 1438 O O . SER A 1 181 ? 44.732 29.638 1.798 1.00 34.44 181 SER A O 1
ATOM 1440 N N . ARG A 1 182 ? 42.777 30.308 0.928 1.00 34.34 182 ARG A N 1
ATOM 1441 C CA . ARG A 1 182 ? 43.256 31.634 0.522 1.00 34.34 182 ARG A CA 1
ATOM 1442 C C . ARG A 1 182 ? 43.491 32.465 1.784 1.00 34.34 182 ARG A C 1
ATOM 1444 O O . ARG A 1 182 ? 42.601 33.173 2.247 1.00 34.34 182 ARG A O 1
ATOM 1451 N N . ARG A 1 183 ? 44.704 32.394 2.335 1.00 36.81 183 ARG A N 1
ATOM 1452 C CA . ARG A 1 183 ? 45.238 33.452 3.189 1.00 36.81 183 ARG A CA 1
ATOM 1453 C C . ARG A 1 183 ? 45.525 34.667 2.313 1.00 36.81 183 ARG A C 1
ATOM 1455 O O . ARG A 1 183 ? 46.235 34.595 1.313 1.00 36.81 183 ARG A O 1
ATOM 1462 N N . ARG A 1 184 ? 44.907 35.775 2.712 1.00 38.25 184 ARG A N 1
ATOM 1463 C CA . ARG A 1 184 ? 45.156 37.143 2.259 1.00 38.25 184 ARG A CA 1
ATOM 1464 C C . ARG A 1 184 ? 46.665 37.411 2.276 1.00 38.25 184 ARG A C 1
ATOM 1466 O O . ARG A 1 184 ? 47.284 37.296 3.328 1.00 38.25 184 ARG A O 1
ATOM 1473 N N . SER A 1 185 ? 47.229 37.796 1.136 1.00 35.75 185 SER A N 1
ATOM 1474 C CA . SER A 1 185 ? 48.534 38.450 1.075 1.00 35.75 185 SER A CA 1
ATOM 1475 C C . SER A 1 185 ? 48.474 39.568 0.043 1.00 35.75 185 SER A C 1
ATOM 1477 O O . SER A 1 185 ? 48.182 39.364 -1.134 1.00 35.75 185 SER A O 1
ATOM 1479 N N . THR A 1 186 ? 48.658 40.771 0.561 1.00 37.31 186 THR A N 1
ATOM 1480 C CA . THR A 1 186 ? 48.817 42.056 -0.107 1.00 37.31 186 THR A CA 1
ATOM 1481 C C . THR A 1 186 ? 50.167 42.144 -0.813 1.00 37.31 186 THR A C 1
ATOM 1483 O O . THR A 1 186 ? 51.184 41.994 -0.141 1.00 37.31 186 THR A O 1
ATOM 1486 N N . ARG A 1 187 ? 50.182 42.488 -2.107 1.00 32.28 187 ARG A N 1
ATOM 1487 C CA . ARG A 1 187 ? 51.110 43.434 -2.777 1.00 32.28 187 ARG A CA 1
ATOM 1488 C C . ARG A 1 187 ? 51.130 43.191 -4.285 1.00 32.28 187 ARG A C 1
ATOM 1490 O O . ARG A 1 187 ? 51.113 42.052 -4.728 1.00 32.28 187 ARG A O 1
ATOM 1497 N N . GLY A 1 188 ? 51.274 44.281 -5.040 1.00 30.11 188 GLY A N 1
ATOM 1498 C CA . GLY A 1 188 ? 51.803 44.238 -6.405 1.00 30.11 188 GLY A CA 1
ATOM 1499 C C . GLY A 1 188 ? 50.825 44.669 -7.488 1.00 30.11 188 GLY A C 1
ATOM 1500 O O . GLY A 1 188 ? 50.439 43.870 -8.331 1.00 30.11 188 GLY A O 1
ATOM 1501 N N . SER A 1 189 ? 50.452 45.947 -7.469 1.00 33.09 189 SER A N 1
ATOM 1502 C CA . SER A 1 189 ? 49.895 46.647 -8.627 1.00 33.09 189 SER A CA 1
ATOM 1503 C C . SER A 1 189 ? 50.946 46.709 -9.741 1.00 33.09 189 SER A C 1
ATOM 1505 O O . SER A 1 189 ? 52.025 47.254 -9.520 1.00 33.09 189 SER A O 1
ATOM 1507 N N . SER A 1 190 ? 50.640 46.171 -10.923 1.00 34.75 190 SER A N 1
ATOM 1508 C CA . SER A 1 190 ? 51.202 46.668 -12.182 1.00 34.75 190 SER A CA 1
ATOM 1509 C C . SER A 1 190 ? 50.323 46.275 -13.372 1.00 34.75 190 SER A C 1
ATOM 1511 O O . SER A 1 190 ? 50.180 45.109 -13.730 1.00 34.75 190 SER A O 1
ATOM 1513 N N . ASN A 1 191 ? 49.703 47.312 -13.930 1.00 31.20 191 ASN A N 1
ATOM 1514 C CA . ASN A 1 191 ? 49.142 47.476 -15.267 1.00 31.20 191 ASN A CA 1
ATOM 1515 C C . ASN A 1 191 ? 49.480 46.409 -16.327 1.00 31.20 191 ASN A C 1
ATOM 1517 O O . ASN A 1 191 ? 50.634 46.269 -16.726 1.00 31.20 191 ASN A O 1
ATOM 1521 N N . ARG A 1 192 ? 48.439 45.891 -16.999 1.00 35.09 192 ARG A N 1
ATOM 1522 C CA . ARG A 1 192 ? 48.323 46.083 -18.458 1.00 35.09 192 ARG A CA 1
ATOM 1523 C C . ARG A 1 192 ? 46.911 45.855 -18.997 1.00 35.09 192 ARG A C 1
ATOM 1525 O O . ARG A 1 192 ? 46.363 44.762 -19.015 1.00 35.09 192 ARG A O 1
ATOM 1532 N N . THR A 1 193 ? 46.387 46.964 -19.488 1.00 32.94 193 THR A N 1
ATOM 1533 C CA . THR A 1 193 ? 45.273 47.204 -20.398 1.00 32.94 193 THR A CA 1
ATOM 1534 C C . THR A 1 193 ? 45.231 46.230 -21.583 1.00 32.94 193 THR A C 1
ATOM 1536 O O . THR A 1 193 ? 46.247 46.078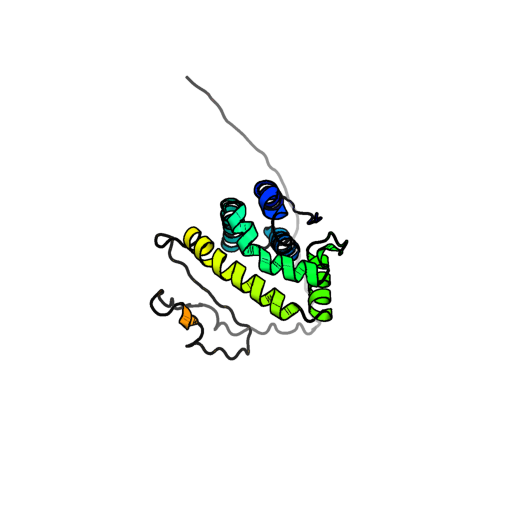 -22.261 1.00 32.94 193 THR A O 1
ATOM 1539 N N . ARG A 1 194 ? 44.042 45.697 -21.920 1.00 34.72 194 ARG A N 1
ATOM 1540 C CA . ARG A 1 194 ? 43.497 45.654 -23.300 1.00 34.72 194 ARG A CA 1
ATOM 1541 C C . ARG A 1 194 ? 42.033 45.160 -23.344 1.00 34.72 194 ARG A C 1
ATOM 1543 O O . ARG A 1 194 ? 41.758 43.979 -23.222 1.00 34.72 194 ARG A O 1
ATOM 1550 N N . ARG A 1 195 ? 41.147 46.146 -23.550 1.00 32.06 195 ARG A N 1
ATOM 1551 C CA . ARG A 1 195 ? 39.992 46.219 -24.476 1.00 32.06 195 ARG A CA 1
ATOM 1552 C C . ARG A 1 195 ? 38.924 45.103 -24.477 1.00 32.06 195 ARG A C 1
ATOM 1554 O O . ARG A 1 195 ? 39.108 44.046 -25.062 1.00 32.06 195 ARG A O 1
ATOM 1561 N N . CYS A 1 196 ? 37.745 45.475 -23.967 1.00 28.42 196 CYS A N 1
ATOM 1562 C CA . CYS A 1 196 ? 36.428 45.176 -24.563 1.00 28.42 196 CYS A CA 1
ATOM 1563 C C . CYS A 1 196 ? 36.310 45.930 -25.925 1.00 28.42 196 CYS A C 1
ATOM 1565 O O . CYS A 1 196 ? 37.099 46.848 -26.153 1.00 28.42 196 CYS A O 1
ATOM 1567 N N . THR A 1 197 ? 35.427 45.656 -26.896 1.00 34.12 197 THR A N 1
ATOM 1568 C CA . THR A 1 197 ? 33.987 45.299 -26.870 1.00 34.12 197 THR A CA 1
ATOM 1569 C C . THR A 1 197 ? 33.549 44.842 -28.315 1.00 34.12 197 THR A C 1
ATOM 1571 O O . THR A 1 197 ? 34.447 44.542 -29.099 1.00 34.12 197 THR A O 1
ATOM 1574 N N . PRO A 1 198 ? 32.255 44.722 -28.729 1.00 49.91 198 PRO A N 1
ATOM 1575 C CA . PRO A 1 198 ? 31.705 43.544 -29.428 1.00 49.91 198 PRO A CA 1
ATOM 1576 C C . PRO A 1 198 ? 31.067 43.851 -30.818 1.00 49.91 198 PRO A C 1
ATOM 1578 O O . PRO A 1 198 ? 31.082 44.989 -31.268 1.00 49.91 198 PRO A O 1
ATOM 1581 N N . CYS A 1 199 ? 30.456 42.852 -31.474 1.00 29.09 199 CYS A N 1
ATOM 1582 C CA . CYS A 1 199 ? 29.270 42.949 -32.367 1.00 29.09 199 CYS A CA 1
ATOM 1583 C C . CYS A 1 199 ? 28.957 41.531 -32.894 1.00 29.09 199 CYS A C 1
ATOM 1585 O O . CYS A 1 199 ? 29.836 40.879 -33.439 1.00 29.09 199 CYS A O 1
ATOM 1587 N N . ALA A 1 200 ? 27.838 40.893 -32.537 1.00 32.09 200 ALA A N 1
ATOM 1588 C CA . ALA A 1 200 ? 26.492 41.063 -33.100 1.00 32.09 200 ALA A CA 1
ATOM 1589 C C . ALA A 1 200 ? 26.397 40.672 -34.592 1.00 32.09 200 ALA A C 1
ATOM 1591 O O . ALA A 1 200 ? 26.933 41.364 -35.450 1.00 32.09 200 ALA A O 1
ATOM 1592 N N . THR A 1 201 ? 25.640 39.615 -34.921 1.00 33.31 201 THR A N 1
ATOM 1593 C CA . THR A 1 201 ? 24.255 39.668 -35.465 1.00 33.31 201 THR A CA 1
ATOM 1594 C C . THR A 1 201 ? 23.932 38.373 -36.251 1.00 33.31 201 THR A C 1
ATOM 1596 O O . THR A 1 201 ? 24.698 37.921 -37.093 1.00 33.31 201 THR A O 1
ATOM 1599 N N . ARG A 1 202 ? 22.773 37.774 -35.932 1.00 35.56 202 ARG A N 1
ATOM 1600 C CA . ARG A 1 202 ? 21.970 36.766 -36.685 1.00 35.56 202 ARG A CA 1
ATOM 1601 C C . ARG A 1 202 ? 21.517 37.351 -38.065 1.00 35.56 202 ARG A C 1
ATOM 1603 O O . ARG A 1 202 ? 21.782 38.535 -38.241 1.00 35.56 202 ARG A O 1
ATOM 1610 N N . PRO A 1 203 ? 20.778 36.682 -39.002 1.00 44.00 203 PRO A N 1
ATOM 1611 C CA . PRO A 1 203 ? 19.749 35.645 -38.786 1.00 44.00 203 PRO A CA 1
ATOM 1612 C C . PRO A 1 203 ? 19.552 34.536 -39.871 1.00 44.00 203 PRO A C 1
ATOM 1614 O O . PRO A 1 203 ? 20.083 34.574 -40.970 1.00 44.00 203 PRO A O 1
ATOM 1617 N N . ALA A 1 204 ? 18.724 33.555 -39.475 1.00 36.22 204 ALA A N 1
ATOM 1618 C CA . ALA A 1 204 ? 17.704 32.747 -40.178 1.00 36.22 204 ALA A CA 1
ATOM 1619 C C . ALA A 1 204 ? 17.726 32.481 -41.705 1.00 36.22 204 ALA A C 1
ATOM 1621 O O . ALA A 1 204 ? 17.719 33.405 -42.511 1.00 36.22 204 ALA A O 1
ATOM 1622 N N . ARG A 1 205 ? 17.413 31.222 -42.076 1.00 33.06 205 ARG A N 1
ATOM 1623 C CA . ARG A 1 205 ? 16.395 30.918 -43.105 1.00 33.06 205 ARG A CA 1
ATOM 1624 C C . ARG A 1 205 ? 15.830 29.494 -42.997 1.00 33.06 205 ARG A C 1
ATOM 1626 O O . ARG A 1 205 ? 16.559 28.537 -42.770 1.00 33.06 205 ARG A O 1
ATOM 1633 N N . ALA A 1 206 ? 14.512 29.410 -43.159 1.00 37.94 206 ALA A N 1
ATOM 1634 C CA . ALA A 1 206 ? 13.682 28.214 -43.243 1.00 37.94 206 ALA A CA 1
ATOM 1635 C C . ALA A 1 206 ? 13.492 27.784 -44.705 1.00 37.94 206 ALA A C 1
ATOM 1637 O O . ALA A 1 206 ? 13.424 28.664 -45.560 1.00 37.94 206 ALA A O 1
ATOM 1638 N N . THR A 1 207 ? 13.292 26.485 -44.969 1.00 36.28 207 THR A N 1
ATOM 1639 C CA . THR A 1 207 ? 12.531 26.022 -46.150 1.00 36.28 207 THR A CA 1
ATOM 1640 C C . THR A 1 207 ? 12.030 24.581 -45.968 1.00 36.28 207 THR A C 1
ATOM 1642 O O . THR A 1 207 ? 12.826 23.655 -45.865 1.00 36.28 207 THR A O 1
ATOM 1645 N N . ALA A 1 208 ? 10.707 24.403 -45.958 1.00 37.59 208 ALA A N 1
ATOM 1646 C CA . ALA A 1 208 ? 10.009 23.234 -46.515 1.00 37.59 208 ALA A CA 1
ATOM 1647 C C . ALA A 1 208 ? 9.541 23.630 -47.936 1.00 37.59 208 ALA A C 1
ATOM 1649 O O . ALA A 1 208 ? 9.429 24.839 -48.174 1.00 37.59 208 ALA A O 1
ATOM 1650 N N . PRO A 1 209 ? 9.250 22.708 -48.883 1.00 50.25 209 PRO A N 1
ATOM 1651 C CA . PRO A 1 209 ? 7.926 22.055 -48.909 1.00 50.25 209 PRO A CA 1
ATOM 1652 C C . PRO A 1 209 ? 7.859 20.675 -49.625 1.00 50.25 209 PRO A C 1
ATOM 1654 O O . PRO A 1 209 ? 8.791 20.264 -50.305 1.00 50.25 209 PRO A O 1
ATOM 1657 N N . ARG A 1 210 ? 6.680 20.028 -49.544 1.00 40.00 210 ARG A N 1
ATOM 1658 C CA . ARG A 1 210 ? 5.761 19.645 -50.657 1.00 40.00 210 ARG A CA 1
ATOM 1659 C C . ARG A 1 210 ? 5.180 18.219 -50.565 1.00 40.00 210 ARG A C 1
ATOM 1661 O O . ARG A 1 210 ? 5.856 17.258 -50.233 1.00 40.00 210 ARG A O 1
ATOM 1668 N N . ARG A 1 211 ? 3.875 18.158 -50.853 1.00 45.56 211 ARG A N 1
ATOM 1669 C CA . ARG A 1 211 ? 2.941 17.020 -50.860 1.00 45.56 211 ARG A CA 1
ATOM 1670 C C . ARG A 1 211 ? 2.871 16.330 -52.240 1.00 45.56 211 ARG A C 1
ATOM 1672 O O . ARG A 1 211 ? 2.898 17.062 -53.225 1.00 45.56 211 ARG A O 1
ATOM 1679 N N . LEU A 1 212 ? 2.561 15.019 -52.205 1.00 36.97 212 LEU A N 1
ATOM 1680 C CA . LEU A 1 212 ? 1.626 14.230 -53.058 1.00 36.97 212 LEU A CA 1
ATOM 1681 C C . LEU A 1 212 ? 1.977 14.019 -54.549 1.00 36.97 212 LEU A C 1
ATOM 1683 O O . LEU A 1 212 ? 2.797 14.772 -55.075 1.00 36.97 212 LEU A O 1
ATOM 1687 N N . PRO A 1 213 ? 1.383 13.025 -55.253 1.00 60.62 213 PRO A N 1
ATOM 1688 C CA . PRO A 1 213 ? 0.174 12.218 -54.973 1.00 60.62 213 PRO A CA 1
ATOM 1689 C C . PRO A 1 213 ? 0.384 10.893 -54.236 1.00 60.62 213 PRO A C 1
ATOM 1691 O O . PRO A 1 213 ? 1.475 10.300 -54.357 1.00 60.62 213 PRO A O 1
#

Sequence (213 aa):
MQFSAGLTGEAASLARQHSEVLARLPATIHAFILVELQKWPLLFGPEQRYQRALLDHLSRWPGGELDQAVSGIRRVESEAGIDRLGERSPARFQDESQALLRKRGLFVAWRGEVDAFFQRVEPEVEARIYAADAPRRLVVQIYGSGIAVQREKLWARFKGVGVRVPLILEGVNAPQRSRPSRRRSTRGSSNRTRRCTPCATRPARATAPRRLP

Mean predicted aligned error: 14.91 Å

Foldseek 3Di:
DAADLVADDPLVVLCVVLVVLLVLADLLVSLVLSVLSSCVVVDDPLSVL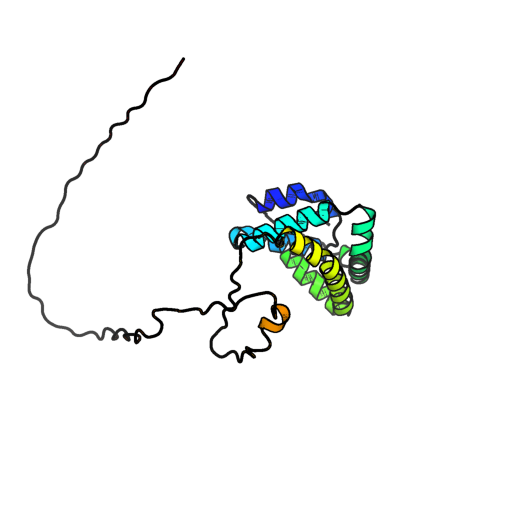LSSLLSVQSSPDDPVVSCVLRVQLNVLCVVLVLVVDPHRHSVVSNVVSCVSCVVVVNNVSNVVSVVSSCVVRVVSSCCVSPPVPDDDDDDDDDDDPPDDDPVVPPCPVCVPPDDDDDDDDPPPPPPPPPDPDPDDDDDDDDDDDDDDDDDDDDDDDDDDDDDDD

pLDDT: mean 78.69, std 22.87, range [28.42, 98.25]

Radius of gyration: 28.54 Å; Cα contacts (8 Å, |Δi|>4): 109; chains: 1; bounding box: 67×67×77 Å